Protein AF-A0A6M0SES7-F1 (afdb_monomer_lite)

Radius of gyration: 22.63 Å; chains: 1; bounding box: 56×49×72 Å

Sequence (197 aa):
MADQLQENLVGLAKARDQAIAANKAKSKFLANMSHELRTPLNAILGFSELMTYESDTTPAQKRNLEIINNSGEHLLSLINDILEMAKIESGQASIESIAFDLHPDEEDAPTATAENAIPPFKAVSAEDIRAQIAAMPQDWLTQIHEAAVQLDHEKTSTLIQQIMDSHHELAMQLHTWVTNFRFDKITNYTTDILGLT

Foldseek 3Di:
DVVVVVVVVVVVVVVVVVVLVVLVVVLVVLLVVLVVLCVVLVVQLVVLVVLCPDPPQDPVSNVVSVVSNVVSVVVNVVSQVVNQVSCVVNVNDDDDDDDDDPDDDPPPDDDDDPDPDPPPPPPCPPVNLLVVLLPDDPVLLVQCLVCLVVLPLVSNLVSLVVCCVPCVPNSVVSVVCSSSSVSVVSNVSSCVSVVVD

InterPro domains:
  IPR003661 Signal transduction histidine kinase, dimerisation/phosphoacceptor domain [PF00512] (25-91)
  IPR003661 Signal transduction histidine kinase, dimerisation/phosphoacceptor domain [SM00388] (25-91)
  IPR003661 Signal transduction histidine kinase, dimerisation/phosphoacceptor domain [cd00082] (23-87)
  IPR005467 Histidine kinase domain [PS50109] (32-103)
  IPR036097 Signal transduction histidine kinase, dimerisation/phosphoacceptor domain superfamily [SSF47384] (12-92)
  IPR050736 Sensor Histidine Kinase Regulatory [PTHR43711] (12-103)

pLDDT: mean 75.06, std 15.12, range [36.59, 94.06]

Structure (mmCIF, N/CA/C/O backbone):
data_AF-A0A6M0SES7-F1
#
_entry.id   AF-A0A6M0SES7-F1
#
loop_
_atom_site.group_PDB
_atom_site.id
_atom_site.type_symbol
_atom_site.label_atom_id
_atom_site.label_alt_id
_atom_site.label_comp_id
_atom_site.label_asym_id
_atom_site.label_entity_id
_atom_site.label_seq_id
_atom_site.pdbx_PDB_ins_code
_atom_site.Cartn_x
_atom_site.Cartn_y
_atom_site.Cartn_z
_atom_site.occupancy
_atom_site.B_iso_or_equiv
_atom_site.auth_seq_id
_atom_site.auth_comp_id
_atom_site.auth_asym_id
_atom_site.auth_atom_id
_atom_site.pdbx_PDB_model_num
ATOM 1 N N . MET A 1 1 ? -18.022 24.780 42.631 1.00 65.06 1 MET A N 1
ATOM 2 C CA . MET A 1 1 ? -16.686 24.169 42.421 1.00 65.06 1 MET A CA 1
ATOM 3 C C . MET A 1 1 ? -16.797 22.827 41.698 1.00 65.06 1 MET A C 1
ATOM 5 O O . MET A 1 1 ? -16.090 22.653 40.719 1.00 65.06 1 MET A O 1
ATOM 9 N N . ALA A 1 2 ? -17.714 21.933 42.101 1.00 76.06 2 ALA A N 1
ATOM 10 C CA . ALA A 1 2 ? -17.989 20.678 41.386 1.00 76.06 2 ALA A CA 1
ATOM 11 C C . ALA A 1 2 ? -18.525 20.882 39.950 1.00 76.06 2 ALA A C 1
ATOM 13 O O . ALA A 1 2 ? -17.995 20.271 39.031 1.00 76.06 2 ALA A O 1
ATOM 14 N N . ASP A 1 3 ? -19.471 21.806 39.734 1.00 80.06 3 ASP A N 1
ATOM 15 C CA . ASP A 1 3 ? -20.021 22.067 38.387 1.00 80.06 3 ASP A CA 1
ATOM 16 C C . ASP A 1 3 ? -18.977 22.612 37.402 1.00 80.06 3 ASP A C 1
ATOM 18 O O . ASP A 1 3 ? -18.896 22.156 36.267 1.00 80.06 3 ASP A O 1
ATOM 22 N N . GLN A 1 4 ? -18.100 23.512 37.859 1.00 86.38 4 GLN A N 1
ATOM 23 C CA . GLN A 1 4 ? -16.994 24.037 37.048 1.00 86.38 4 GLN A CA 1
ATOM 24 C C . GLN A 1 4 ? -15.999 22.933 36.649 1.00 86.38 4 GLN A C 1
ATOM 26 O O . GLN A 1 4 ? -15.422 22.959 35.565 1.00 86.38 4 GLN A O 1
ATOM 31 N N . LEU A 1 5 ? -15.770 21.964 37.543 1.00 84.00 5 LEU A N 1
ATOM 32 C CA . LEU A 1 5 ? -14.890 20.828 37.280 1.00 84.00 5 LEU A CA 1
ATOM 33 C C . LEU A 1 5 ? -15.529 19.879 36.260 1.00 84.00 5 LEU A C 1
ATOM 35 O O . LEU A 1 5 ? -14.860 19.456 35.323 1.00 84.00 5 LEU A O 1
ATOM 39 N N . GLN A 1 6 ? -16.826 19.605 36.410 1.00 88.44 6 GLN A N 1
ATOM 40 C CA . GLN A 1 6 ? -17.611 18.798 35.478 1.00 88.44 6 GLN A CA 1
ATOM 41 C C . GLN A 1 6 ? -17.601 19.411 34.067 1.00 88.44 6 GLN A C 1
ATOM 43 O O . GLN A 1 6 ? -17.347 18.712 33.087 1.00 88.44 6 GLN A O 1
ATOM 48 N N . GLU A 1 7 ? -17.818 20.722 33.963 1.00 89.44 7 GLU A N 1
ATOM 49 C CA . GLU A 1 7 ? -17.824 21.454 32.694 1.00 89.44 7 GLU A CA 1
ATOM 50 C C . GLU A 1 7 ? -16.443 21.437 32.015 1.00 89.44 7 GLU A C 1
ATOM 52 O O . GLU A 1 7 ? -16.338 21.144 30.821 1.00 89.44 7 GLU A O 1
ATOM 57 N N . ASN A 1 8 ? -15.367 21.626 32.787 1.00 90.25 8 ASN A N 1
ATOM 58 C CA . ASN A 1 8 ? -13.995 21.508 32.287 1.00 90.25 8 ASN A CA 1
ATOM 59 C C . ASN A 1 8 ? -13.663 20.090 31.796 1.00 90.25 8 ASN A C 1
ATOM 61 O O . ASN A 1 8 ? -13.013 19.940 30.762 1.00 90.25 8 ASN A O 1
ATOM 65 N N . LEU A 1 9 ? -14.114 19.046 32.501 1.00 90.75 9 LEU A N 1
ATOM 66 C CA . LEU A 1 9 ? -13.895 17.653 32.096 1.00 90.75 9 LEU A CA 1
ATOM 67 C C . LEU A 1 9 ? -14.603 17.326 30.777 1.00 90.75 9 LEU A C 1
ATOM 69 O O . LEU A 1 9 ? -14.015 16.679 29.910 1.00 90.75 9 LEU A O 1
ATOM 73 N N . VAL A 1 10 ? -15.833 17.812 30.592 1.00 92.06 10 VAL A N 1
ATOM 74 C CA . VAL A 1 10 ? -16.576 17.653 29.332 1.00 92.06 10 VAL A CA 1
ATOM 75 C C . VAL A 1 10 ? -15.891 18.414 28.192 1.00 92.06 10 VAL A C 1
ATOM 77 O O . VAL A 1 10 ? -15.741 17.869 27.097 1.00 92.06 10 VAL A O 1
ATOM 80 N N . GLY A 1 11 ? -15.425 19.642 28.442 1.00 92.94 11 GLY A N 1
ATOM 81 C CA . GLY A 1 11 ? -14.669 20.428 27.463 1.00 92.94 11 GLY A CA 1
ATOM 82 C C . GLY A 1 11 ? -13.368 19.744 27.029 1.00 92.94 11 GLY A C 1
ATOM 83 O O . GLY A 1 11 ? -13.096 19.639 25.832 1.00 92.94 11 GLY A O 1
ATOM 84 N N . LEU A 1 12 ? -12.607 19.208 27.988 1.00 92.56 12 LEU A N 1
ATOM 85 C CA . LEU A 1 12 ? -11.379 18.447 27.738 1.00 92.56 12 LEU A CA 1
ATOM 86 C C . LEU A 1 12 ? -11.644 17.167 26.941 1.00 92.56 12 LEU A C 1
ATOM 88 O O . LEU A 1 12 ? -10.934 16.899 25.973 1.00 92.56 12 LEU A O 1
ATOM 92 N N . ALA A 1 13 ? -12.672 16.398 27.309 1.00 92.31 13 ALA A N 1
ATOM 93 C CA . ALA A 1 13 ? -13.047 15.186 26.585 1.00 92.31 13 ALA A CA 1
ATOM 94 C C . ALA A 1 13 ? -13.420 15.499 25.130 1.00 92.31 13 ALA A C 1
ATOM 96 O O . ALA A 1 13 ? -12.924 14.853 24.211 1.00 92.31 13 ALA A O 1
ATOM 97 N N . LYS A 1 14 ? -14.210 16.555 24.903 1.00 93.38 14 LYS A N 1
ATOM 98 C CA . LYS A 1 14 ? -14.598 16.983 23.555 1.00 93.38 14 LYS A CA 1
ATOM 99 C C . LYS A 1 14 ? -13.399 17.436 22.719 1.00 93.38 14 LYS A C 1
ATOM 101 O O . LYS A 1 14 ? -13.298 17.056 21.555 1.00 93.38 14 LYS A O 1
ATOM 106 N N . ALA A 1 15 ? -12.489 18.218 23.299 1.00 92.50 15 ALA A N 1
ATOM 107 C CA . ALA A 1 15 ? -11.269 18.653 22.620 1.00 92.50 15 ALA A CA 1
ATOM 108 C C . ALA A 1 15 ? -10.356 17.464 22.273 1.00 92.50 15 ALA A C 1
ATOM 110 O O . ALA A 1 15 ? -9.832 17.390 21.161 1.00 92.50 15 ALA A O 1
ATOM 111 N N . ARG A 1 16 ? -10.219 16.497 23.192 1.00 90.38 16 ARG A N 1
ATOM 112 C CA . ARG A 1 16 ? -9.491 15.244 22.958 1.00 90.38 16 ARG A CA 1
ATOM 113 C C . ARG A 1 16 ? -10.101 14.458 21.799 1.00 90.38 16 ARG A C 1
ATOM 115 O O . ARG A 1 16 ? -9.379 14.069 20.887 1.00 90.38 16 ARG A O 1
ATOM 122 N N . ASP A 1 17 ? -11.411 14.238 21.818 1.00 89.62 17 ASP A N 1
ATOM 123 C CA . ASP A 1 17 ? -12.091 13.429 20.802 1.00 89.62 17 ASP A CA 1
ATOM 124 C C . ASP A 1 17 ? -12.011 14.090 19.415 1.00 89.62 17 ASP A C 1
ATOM 126 O O . ASP A 1 17 ? -11.786 13.409 18.414 1.00 89.62 17 ASP A O 1
ATOM 130 N N . GLN A 1 18 ? -12.097 15.424 19.351 1.00 90.62 18 GLN A N 1
ATOM 131 C CA . GLN A 1 18 ? -11.858 16.186 18.121 1.00 90.62 18 GLN A CA 1
ATOM 132 C C . GLN A 1 18 ? -10.422 16.027 17.607 1.00 90.62 18 GLN A C 1
ATOM 134 O O . GLN A 1 18 ? -10.228 15.815 16.410 1.00 90.62 18 GLN A O 1
ATOM 139 N N . ALA A 1 19 ? -9.424 16.091 18.493 1.00 85.12 19 ALA A N 1
ATOM 140 C CA . ALA A 1 19 ? -8.026 15.895 18.121 1.00 85.12 19 ALA A CA 1
ATOM 141 C C . ALA A 1 19 ? -7.772 14.477 17.581 1.00 85.12 19 ALA A C 1
ATOM 143 O O . ALA A 1 19 ? -7.124 14.320 16.547 1.00 85.12 19 ALA A O 1
ATOM 144 N N . ILE A 1 20 ? -8.341 13.450 18.221 1.00 82.31 20 ILE A N 1
ATOM 145 C CA . ILE A 1 20 ? -8.245 12.054 17.766 1.00 82.31 20 ILE A CA 1
ATOM 146 C C . ILE A 1 20 ? -8.896 11.887 16.387 1.00 82.31 20 ILE A C 1
ATOM 148 O O . ILE A 1 20 ? -8.297 11.296 15.487 1.00 82.31 20 ILE A O 1
ATOM 152 N N . ALA A 1 21 ? -10.101 12.431 16.195 1.00 81.88 21 ALA A N 1
ATOM 153 C CA . ALA A 1 21 ? -10.808 12.353 14.919 1.00 81.88 21 ALA A CA 1
ATOM 154 C C . ALA A 1 21 ? -10.030 13.041 13.784 1.00 81.88 21 ALA A C 1
ATOM 156 O O . ALA A 1 21 ? -9.912 12.482 12.692 1.00 81.88 21 ALA A O 1
ATOM 157 N N . ALA A 1 22 ? -9.457 14.219 14.049 1.00 82.06 22 ALA A N 1
ATOM 158 C CA . ALA A 1 22 ? -8.629 14.941 13.088 1.00 82.06 22 ALA A CA 1
ATOM 159 C C . ALA A 1 22 ? -7.369 14.149 12.709 1.00 82.06 22 ALA A C 1
ATOM 161 O O . ALA A 1 22 ? -7.027 14.060 11.529 1.00 82.06 22 ALA A O 1
ATOM 162 N N . ASN A 1 23 ? -6.714 13.522 13.688 1.00 76.50 23 ASN A N 1
ATOM 163 C CA . ASN A 1 23 ? -5.515 12.725 13.451 1.00 76.50 23 ASN A CA 1
ATOM 164 C C . ASN A 1 23 ? -5.831 11.469 12.617 1.00 76.50 23 ASN A C 1
ATOM 166 O O . ASN A 1 23 ? -5.179 11.204 11.610 1.00 76.50 23 ASN A O 1
ATOM 170 N N . LYS A 1 24 ? -6.928 10.764 12.929 1.00 75.12 24 LYS A N 1
ATOM 171 C CA . LYS A 1 24 ? -7.402 9.624 12.124 1.00 75.12 24 LYS A CA 1
ATOM 172 C C . LYS A 1 24 ? -7.733 10.028 10.682 1.00 75.12 24 LYS A C 1
ATOM 174 O O . LYS A 1 24 ? -7.403 9.297 9.748 1.00 75.12 24 LYS A O 1
ATOM 179 N N . ALA A 1 25 ? -8.363 11.188 10.485 1.00 76.94 25 ALA A N 1
ATOM 180 C CA . ALA A 1 25 ? -8.650 11.718 9.153 1.00 76.94 25 ALA A CA 1
ATOM 181 C C . ALA A 1 25 ? -7.366 12.056 8.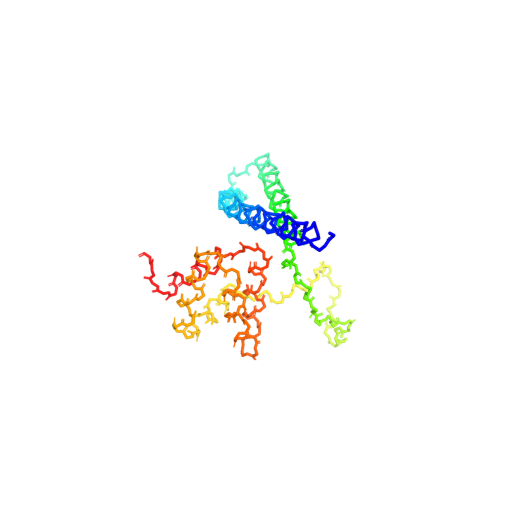374 1.00 76.94 25 ALA A C 1
ATOM 183 O O . ALA A 1 25 ? -7.271 11.714 7.195 1.00 76.94 25 ALA A O 1
ATOM 184 N N . LYS A 1 26 ? -6.364 12.654 9.036 1.00 80.81 26 LYS A N 1
ATOM 185 C CA . LYS A 1 26 ? -5.036 12.922 8.461 1.00 80.81 26 LYS A CA 1
ATOM 186 C C . LYS A 1 26 ? -4.354 11.627 8.014 1.00 80.81 26 LYS A C 1
ATOM 188 O O . LYS A 1 26 ? -3.933 11.543 6.863 1.00 80.81 26 LYS A O 1
ATOM 193 N N . SER A 1 27 ? -4.306 10.605 8.870 1.00 75.25 27 SER A N 1
ATOM 194 C CA . SER A 1 27 ? -3.695 9.313 8.527 1.00 75.25 27 SER A CA 1
ATOM 195 C C . SER A 1 27 ? -4.401 8.639 7.351 1.00 75.25 27 SER A C 1
ATOM 197 O O . SER A 1 27 ? -3.739 8.184 6.420 1.00 75.25 27 SER A O 1
ATOM 199 N N . LYS A 1 28 ? -5.743 8.636 7.335 1.00 74.00 28 LYS A N 1
ATOM 200 C CA . LYS A 1 28 ? -6.521 8.087 6.212 1.00 74.00 28 LYS A CA 1
ATOM 201 C C . LYS A 1 28 ? -6.245 8.834 4.905 1.00 74.00 28 LYS A C 1
ATOM 203 O O . LYS A 1 28 ? -6.088 8.208 3.862 1.00 74.00 28 LYS A O 1
ATOM 208 N N . PHE A 1 29 ? -6.169 10.162 4.955 1.00 81.31 29 PHE A N 1
ATOM 209 C CA . PHE A 1 29 ? -5.838 10.972 3.786 1.00 81.31 29 PHE A CA 1
ATOM 210 C C . PHE A 1 29 ? -4.443 10.639 3.242 1.00 81.31 29 PHE A C 1
ATOM 212 O O . PHE A 1 29 ? -4.302 10.393 2.047 1.00 81.31 29 PHE A O 1
ATOM 219 N N . LEU A 1 30 ? -3.428 10.577 4.110 1.00 80.88 30 LEU A N 1
ATOM 220 C CA . LEU A 1 30 ? -2.056 10.262 3.703 1.00 80.88 30 LEU A CA 1
ATOM 221 C C . LEU A 1 30 ? -1.934 8.850 3.118 1.00 80.88 30 LEU A C 1
ATOM 223 O O . LEU A 1 30 ? -1.278 8.680 2.092 1.00 80.88 30 LEU A O 1
ATOM 227 N N . ALA A 1 31 ? -2.611 7.860 3.705 1.00 73.38 31 ALA A N 1
ATOM 228 C CA . ALA A 1 31 ? -2.654 6.499 3.174 1.00 73.38 31 ALA A CA 1
ATOM 229 C C . ALA A 1 31 ? -3.254 6.453 1.757 1.00 73.38 31 ALA A C 1
ATOM 231 O O . ALA A 1 31 ? -2.655 5.875 0.850 1.00 73.38 31 ALA A O 1
ATOM 232 N N . ASN A 1 32 ? -4.390 7.128 1.545 1.00 69.38 32 ASN A N 1
ATOM 233 C CA . ASN A 1 32 ? -5.025 7.213 0.229 1.00 69.38 32 ASN A CA 1
ATOM 234 C C . ASN A 1 32 ? -4.113 7.900 -0.794 1.00 69.38 32 ASN A C 1
ATOM 236 O O . ASN A 1 32 ? -3.923 7.390 -1.894 1.00 69.38 32 ASN A O 1
ATOM 240 N N . MET A 1 33 ? -3.512 9.036 -0.430 1.00 81.38 33 MET A N 1
ATOM 241 C CA . MET A 1 33 ? -2.594 9.750 -1.321 1.00 81.38 33 MET A CA 1
ATOM 242 C C . MET A 1 33 ? -1.358 8.920 -1.659 1.00 81.38 33 MET A C 1
ATOM 244 O O . MET A 1 33 ? -0.936 8.918 -2.809 1.00 81.38 33 MET A O 1
ATOM 248 N N . SER A 1 34 ? -0.810 8.161 -0.709 1.00 79.12 34 SER A N 1
ATOM 249 C CA . SER A 1 34 ? 0.301 7.252 -0.995 1.00 79.12 34 SER A CA 1
ATOM 250 C C . SER A 1 34 ? -0.068 6.211 -2.054 1.00 79.12 34 SER A C 1
ATOM 252 O O . SER A 1 34 ? 0.704 5.991 -2.985 1.00 79.12 34 SER A O 1
ATOM 254 N N . HIS A 1 35 ? -1.255 5.607 -1.962 1.00 75.56 35 HIS A N 1
ATOM 255 C CA . HIS A 1 35 ? -1.726 4.630 -2.946 1.00 75.56 35 HIS A CA 1
ATOM 256 C C . HIS A 1 35 ? -1.893 5.243 -4.349 1.00 75.56 35 HIS A C 1
ATOM 258 O O . HIS A 1 35 ? -1.385 4.704 -5.339 1.00 75.56 35 HIS A O 1
ATOM 264 N N . GLU A 1 36 ? -2.556 6.400 -4.423 1.00 77.50 36 GLU A N 1
ATOM 265 C CA . GLU A 1 36 ? -2.780 7.144 -5.671 1.00 77.50 36 GLU A CA 1
ATOM 266 C C . GLU A 1 36 ? -1.474 7.628 -6.313 1.00 77.50 36 GLU A C 1
ATOM 268 O O . GLU A 1 36 ? -1.390 7.724 -7.532 1.00 77.50 36 GLU A O 1
ATOM 273 N N . LEU A 1 37 ? -0.437 7.907 -5.516 1.00 80.31 37 LEU A N 1
ATOM 274 C CA . LEU A 1 37 ? 0.882 8.308 -6.016 1.00 80.31 37 LEU A CA 1
ATOM 275 C C . LEU A 1 37 ? 1.740 7.110 -6.438 1.00 80.31 37 LEU A C 1
ATOM 277 O O . LEU A 1 37 ? 2.447 7.183 -7.442 1.00 80.31 37 LEU A O 1
ATOM 281 N N . ARG A 1 38 ? 1.670 5.991 -5.708 1.00 79.50 38 ARG A N 1
ATOM 282 C CA . ARG A 1 38 ? 2.453 4.778 -5.997 1.00 79.50 38 ARG A CA 1
ATOM 283 C C . ARG A 1 38 ? 2.100 4.164 -7.346 1.00 79.50 38 ARG A C 1
ATOM 285 O O . ARG A 1 38 ? 2.997 3.738 -8.061 1.00 79.50 38 ARG A O 1
ATOM 292 N N . THR A 1 39 ? 0.820 4.123 -7.707 1.00 67.81 39 THR A N 1
ATOM 293 C CA . THR A 1 39 ? 0.361 3.508 -8.966 1.00 67.81 39 THR A CA 1
ATOM 294 C C . THR A 1 39 ? 0.979 4.154 -10.220 1.00 67.81 39 THR A C 1
ATOM 296 O O . THR A 1 39 ? 1.643 3.445 -10.979 1.00 67.81 39 THR A O 1
ATOM 299 N N . PRO A 1 40 ? 0.846 5.475 -10.455 1.00 73.12 40 PRO A N 1
ATOM 300 C CA . PRO A 1 40 ? 1.470 6.127 -11.604 1.00 73.12 40 PRO A CA 1
ATOM 301 C C . PRO A 1 40 ? 3.000 6.135 -11.510 1.00 73.12 40 PRO A C 1
ATOM 303 O O . PRO A 1 40 ? 3.666 6.024 -12.537 1.00 73.12 40 PRO A O 1
ATOM 306 N N . LEU A 1 41 ? 3.573 6.221 -10.305 1.00 82.62 41 LEU A N 1
ATOM 307 C CA . LEU A 1 41 ? 5.024 6.223 -10.125 1.00 82.62 41 LEU A CA 1
ATOM 308 C C . LEU A 1 41 ? 5.655 4.868 -10.462 1.00 82.62 41 LEU A C 1
ATOM 310 O O . LEU A 1 41 ? 6.637 4.824 -11.193 1.00 82.62 41 LEU A O 1
ATOM 314 N N . ASN A 1 42 ? 5.049 3.766 -10.016 1.00 74.94 42 ASN A N 1
ATOM 315 C CA . ASN A 1 42 ? 5.489 2.415 -10.365 1.00 74.94 42 ASN A CA 1
ATOM 316 C C . ASN A 1 42 ? 5.358 2.147 -11.868 1.00 74.94 42 ASN A C 1
ATOM 318 O O . ASN A 1 42 ? 6.198 1.455 -12.434 1.00 74.94 42 ASN A O 1
ATOM 322 N N . ALA A 1 43 ? 4.336 2.704 -12.528 1.00 71.94 43 ALA A N 1
ATOM 323 C CA . ALA A 1 43 ? 4.230 2.634 -13.982 1.00 71.94 43 ALA A CA 1
ATOM 324 C C . ALA A 1 43 ? 5.393 3.378 -14.658 1.00 71.94 43 ALA A C 1
ATOM 326 O O . ALA A 1 43 ? 6.034 2.816 -15.542 1.00 71.94 43 ALA A O 1
ATOM 327 N N . ILE A 1 44 ? 5.706 4.606 -14.218 1.00 78.62 44 ILE A N 1
ATOM 328 C CA . ILE A 1 44 ? 6.850 5.379 -14.729 1.00 78.62 44 ILE A CA 1
ATOM 329 C C . ILE A 1 44 ? 8.151 4.595 -14.548 1.00 78.62 44 ILE A C 1
ATOM 331 O O . ILE A 1 44 ? 8.864 4.434 -15.532 1.00 78.62 44 ILE A O 1
ATOM 335 N N . LEU A 1 45 ? 8.413 4.077 -13.342 1.00 78.19 45 LEU A N 1
ATOM 336 C CA . LEU A 1 45 ? 9.607 3.290 -13.014 1.00 78.19 45 LEU A CA 1
ATOM 337 C C . LEU A 1 45 ? 9.713 2.016 -13.860 1.00 78.19 45 LEU A C 1
ATOM 339 O O . LEU A 1 45 ? 10.759 1.740 -14.439 1.00 78.19 45 LEU A O 1
ATOM 343 N N . GLY A 1 46 ? 8.614 1.268 -13.991 1.00 74.44 46 GLY A N 1
ATOM 344 C CA . GLY A 1 46 ? 8.585 0.049 -14.795 1.00 74.44 46 GLY A CA 1
ATOM 345 C C . GLY A 1 46 ? 8.847 0.324 -16.276 1.00 74.44 46 GLY A C 1
ATOM 346 O O . GLY A 1 46 ? 9.628 -0.383 -16.908 1.00 74.44 46 GLY A O 1
ATOM 347 N N . PHE A 1 47 ? 8.251 1.378 -16.842 1.00 78.31 47 PHE A N 1
ATOM 348 C CA . PHE A 1 47 ? 8.523 1.758 -18.228 1.00 78.31 47 PHE A CA 1
ATOM 349 C C . PHE A 1 47 ? 9.946 2.287 -18.415 1.00 78.31 47 PHE A C 1
ATOM 351 O O . PHE A 1 47 ? 10.590 1.919 -19.397 1.00 78.31 47 PHE A O 1
ATOM 358 N N . SER A 1 48 ? 10.466 3.107 -17.495 1.00 83.56 48 SER A N 1
ATOM 359 C CA . SER A 1 48 ? 11.846 3.586 -17.597 1.00 83.56 48 SER A CA 1
ATOM 360 C C . SER A 1 48 ? 12.849 2.447 -17.489 1.00 83.56 48 SER A C 1
ATOM 362 O O . SER A 1 48 ? 13.825 2.444 -18.235 1.00 83.56 48 SER A O 1
ATOM 364 N N . GLU A 1 49 ? 12.595 1.458 -16.634 1.00 83.25 49 GLU A N 1
ATOM 365 C CA . GLU A 1 49 ? 13.404 0.248 -16.521 1.00 83.25 49 GLU A CA 1
ATOM 366 C C . GLU A 1 49 ? 13.349 -0.599 -17.802 1.00 83.25 49 GLU A C 1
ATOM 368 O O . GLU A 1 49 ? 14.403 -0.918 -18.353 1.00 83.25 49 GLU A O 1
ATOM 373 N N . LEU A 1 50 ? 12.164 -0.857 -18.370 1.00 84.19 50 LEU A N 1
ATOM 374 C CA . LEU A 1 50 ? 12.027 -1.563 -19.655 1.00 84.19 50 LEU A CA 1
ATOM 375 C C . LEU A 1 50 ? 12.817 -0.884 -20.785 1.00 84.19 50 LEU A C 1
ATOM 377 O O . LEU A 1 50 ? 13.535 -1.551 -21.530 1.00 84.19 50 LEU A O 1
ATOM 381 N N . MET A 1 51 ? 12.761 0.448 -20.864 1.00 87.31 51 MET A N 1
ATOM 382 C CA . MET A 1 51 ? 13.501 1.229 -21.861 1.00 87.31 51 MET A CA 1
ATOM 383 C C . MET A 1 51 ? 15.027 1.123 -21.705 1.00 87.31 51 MET A C 1
ATOM 385 O O . MET A 1 51 ? 15.759 1.370 -22.666 1.00 87.31 51 MET A O 1
ATOM 389 N N . THR A 1 52 ? 15.548 0.751 -20.528 1.00 83.25 52 THR A N 1
ATOM 390 C CA . THR A 1 52 ? 16.999 0.547 -20.361 1.00 83.25 52 THR A CA 1
ATOM 391 C C . THR A 1 52 ? 17.518 -0.696 -21.088 1.00 83.25 52 THR A C 1
ATOM 393 O O . THR A 1 52 ? 18.696 -0.724 -21.468 1.00 83.25 52 THR A O 1
ATOM 396 N N . TYR A 1 53 ? 16.647 -1.688 -21.311 1.00 84.06 53 TYR A N 1
ATOM 397 C CA . TYR A 1 53 ? 16.978 -2.960 -21.953 1.00 84.06 53 TYR A CA 1
ATOM 398 C C . TYR A 1 53 ? 16.845 -2.933 -23.479 1.00 84.06 53 TYR A C 1
ATOM 400 O O . TYR A 1 53 ? 17.324 -3.855 -24.139 1.00 84.06 53 TYR A O 1
ATOM 408 N N . GLU A 1 54 ? 16.243 -1.889 -24.057 1.00 86.50 54 GLU A N 1
ATOM 409 C CA . GLU A 1 54 ? 16.153 -1.759 -25.511 1.00 86.50 54 GLU A CA 1
ATOM 410 C C . GLU A 1 54 ? 17.525 -1.486 -26.150 1.00 86.50 54 GLU A C 1
ATOM 412 O O . GLU A 1 54 ? 18.353 -0.716 -25.648 1.00 86.50 54 GLU A O 1
ATOM 417 N N . SER A 1 55 ? 17.769 -2.140 -27.288 1.00 76.31 55 SER A N 1
ATOM 418 C CA . SER A 1 55 ? 19.013 -2.068 -28.069 1.00 76.31 55 SER A CA 1
ATOM 419 C C . SER A 1 55 ? 19.319 -0.668 -28.609 1.00 76.31 55 SER A C 1
ATOM 421 O O . SER A 1 55 ? 20.468 -0.336 -28.903 1.00 76.31 55 SER A O 1
ATOM 423 N N . ASP A 1 56 ? 18.279 0.143 -28.721 1.00 88.88 56 ASP A N 1
ATOM 424 C CA . ASP A 1 56 ? 18.203 1.415 -29.422 1.00 88.88 56 ASP A CA 1
ATOM 425 C C . ASP A 1 56 ? 18.538 2.588 -28.484 1.00 88.88 56 ASP A C 1
ATOM 427 O O . ASP A 1 56 ? 18.755 3.722 -28.922 1.00 88.88 56 ASP A O 1
ATOM 431 N N . THR A 1 57 ? 18.580 2.320 -27.175 1.00 85.94 57 THR A N 1
ATOM 432 C CA . THR A 1 57 ? 18.721 3.331 -26.131 1.00 85.94 57 THR A CA 1
ATOM 433 C C . THR A 1 57 ? 20.153 3.851 -26.080 1.00 85.94 57 THR A C 1
ATOM 435 O O . THR A 1 57 ? 21.091 3.176 -25.640 1.00 85.94 57 THR A O 1
ATOM 438 N N . THR A 1 58 ? 20.325 5.104 -26.498 1.00 91.38 58 THR A N 1
ATOM 439 C CA . THR A 1 58 ? 21.621 5.789 -26.503 1.00 91.38 58 THR A CA 1
ATOM 440 C C . THR A 1 58 ? 22.177 5.971 -25.082 1.00 91.38 58 THR A C 1
ATOM 442 O O . THR A 1 58 ? 21.412 6.052 -24.117 1.00 91.38 58 THR A O 1
ATOM 445 N N . PRO A 1 59 ? 23.504 6.138 -24.914 1.00 87.81 59 PRO A N 1
ATOM 446 C CA . PRO A 1 59 ? 24.105 6.381 -23.598 1.00 87.81 59 PRO A CA 1
ATOM 447 C C . PRO A 1 59 ? 23.517 7.592 -22.853 1.00 87.81 59 PRO A C 1
ATOM 449 O O . PRO A 1 59 ? 23.357 7.557 -21.635 1.00 87.81 59 PRO A O 1
ATOM 452 N N . ALA A 1 60 ? 23.149 8.655 -23.577 1.00 84.88 60 ALA A N 1
ATOM 453 C CA . ALA A 1 60 ? 22.504 9.828 -22.990 1.00 84.88 60 ALA A CA 1
ATOM 454 C C . ALA A 1 60 ? 21.081 9.519 -22.489 1.00 84.88 60 ALA A C 1
ATOM 456 O O . ALA A 1 60 ? 20.700 9.968 -21.410 1.00 84.88 60 ALA A O 1
ATOM 457 N N . GLN A 1 61 ? 20.311 8.717 -23.234 1.00 86.00 61 GLN A N 1
ATOM 458 C CA . GLN A 1 61 ? 18.991 8.256 -22.796 1.00 86.00 61 GLN A CA 1
ATOM 459 C C . GLN A 1 61 ? 19.096 7.334 -21.580 1.00 86.00 61 GLN A C 1
ATOM 461 O O . GLN A 1 61 ? 18.349 7.540 -20.631 1.00 86.00 61 GLN A O 1
ATOM 466 N N . LYS A 1 62 ? 20.063 6.405 -21.541 1.00 87.00 62 LYS A N 1
ATOM 467 C CA . LYS A 1 62 ? 20.305 5.559 -20.356 1.00 87.00 62 LYS A CA 1
ATOM 468 C C . LYS A 1 62 ? 20.567 6.393 -19.104 1.00 87.00 62 LYS A C 1
ATOM 470 O O . LYS A 1 62 ? 19.957 6.145 -18.072 1.00 87.00 62 LYS A O 1
ATOM 475 N N . ARG A 1 63 ? 21.383 7.446 -19.214 1.00 83.25 63 ARG A N 1
ATOM 476 C CA . ARG A 1 63 ? 21.636 8.357 -18.090 1.00 83.25 63 ARG A CA 1
ATOM 477 C C . ARG A 1 63 ? 20.384 9.113 -17.637 1.00 83.25 63 ARG A C 1
ATOM 479 O O . ARG A 1 63 ? 20.194 9.316 -16.444 1.00 83.25 63 ARG A O 1
ATOM 486 N N . ASN A 1 64 ? 19.517 9.513 -18.565 1.00 83.19 64 ASN A N 1
ATOM 487 C CA . ASN A 1 64 ? 18.237 10.130 -18.211 1.00 83.19 64 ASN A CA 1
ATOM 488 C C . ASN A 1 64 ? 17.290 9.129 -17.529 1.00 83.19 64 ASN A C 1
ATOM 490 O O . ASN A 1 64 ? 16.630 9.495 -16.562 1.00 83.19 64 ASN A O 1
ATOM 494 N N . LEU A 1 65 ? 17.252 7.874 -17.989 1.00 85.81 65 LEU A N 1
ATOM 495 C CA . LEU A 1 65 ? 16.465 6.802 -17.370 1.00 85.81 65 LEU A CA 1
ATOM 496 C C . LEU A 1 65 ? 16.957 6.482 -15.950 1.00 85.81 65 LEU A C 1
ATOM 498 O O . LEU A 1 65 ? 16.138 6.360 -15.046 1.00 85.81 65 LEU A O 1
ATOM 502 N N . GLU A 1 66 ? 18.273 6.451 -15.718 1.00 82.88 66 GLU A N 1
ATOM 503 C CA . GLU A 1 66 ? 18.849 6.338 -14.368 1.00 82.88 66 GLU A CA 1
ATOM 504 C C . GLU A 1 66 ? 18.400 7.485 -13.454 1.00 82.88 66 GLU A C 1
ATOM 506 O O . GLU A 1 66 ? 18.046 7.257 -12.300 1.00 82.88 66 GLU A O 1
ATOM 511 N N . ILE A 1 67 ? 18.389 8.725 -13.958 1.00 79.94 67 ILE A N 1
ATOM 512 C CA . ILE A 1 67 ? 17.914 9.883 -13.187 1.00 79.94 67 ILE A CA 1
ATOM 513 C C . ILE A 1 67 ? 16.430 9.727 -12.843 1.00 79.94 67 ILE A C 1
ATOM 515 O O . ILE A 1 67 ? 16.054 9.981 -11.698 1.00 79.94 67 ILE A O 1
ATOM 519 N N . ILE A 1 68 ? 15.599 9.298 -13.798 1.00 80.44 68 ILE A N 1
ATOM 520 C CA . ILE A 1 68 ? 14.167 9.049 -13.574 1.00 80.44 68 ILE A CA 1
ATOM 521 C C . ILE A 1 68 ? 13.977 7.980 -12.494 1.00 80.44 68 ILE A C 1
ATOM 523 O O . ILE A 1 68 ? 13.251 8.229 -11.532 1.00 80.44 68 ILE A O 1
ATOM 527 N N . ASN A 1 69 ? 14.683 6.851 -12.603 1.00 80.56 69 ASN A N 1
ATOM 528 C CA . ASN A 1 69 ? 14.603 5.752 -11.642 1.00 80.56 69 ASN A CA 1
ATOM 529 C C . ASN A 1 69 ? 15.020 6.192 -10.237 1.00 80.56 69 ASN A C 1
ATOM 531 O O . ASN A 1 69 ? 14.237 6.080 -9.298 1.00 80.56 69 ASN A O 1
ATOM 535 N N . ASN A 1 70 ? 16.201 6.799 -10.099 1.00 77.88 70 ASN A N 1
ATOM 536 C CA . ASN A 1 70 ? 16.691 7.282 -8.806 1.00 77.88 70 ASN A CA 1
ATOM 537 C C . ASN A 1 70 ? 15.753 8.326 -8.179 1.00 77.88 70 ASN A C 1
ATOM 539 O O . ASN A 1 70 ? 15.548 8.330 -6.967 1.00 77.88 70 ASN A O 1
ATOM 543 N N . SER A 1 71 ? 15.169 9.212 -8.993 1.00 80.44 71 SER A N 1
ATOM 544 C CA . SER A 1 71 ? 14.228 10.225 -8.500 1.00 80.44 71 SER A CA 1
ATOM 545 C C . SER A 1 71 ? 12.913 9.601 -8.037 1.00 80.44 71 SER A C 1
ATOM 547 O O . SER A 1 71 ? 12.350 10.038 -7.034 1.00 80.44 71 SER A O 1
ATOM 549 N N . GLY A 1 72 ? 12.421 8.586 -8.752 1.00 83.31 72 GLY A N 1
ATOM 550 C CA . GLY A 1 72 ? 11.192 7.888 -8.393 1.00 83.31 72 GLY A CA 1
ATOM 551 C C . GLY A 1 72 ? 11.348 7.040 -7.133 1.00 83.31 72 GLY A C 1
ATOM 552 O O . GLY A 1 72 ? 10.508 7.137 -6.242 1.00 83.31 72 GLY A O 1
ATOM 553 N N . GLU A 1 73 ? 12.457 6.311 -6.997 1.00 81.38 73 GLU A N 1
ATOM 554 C CA . GLU A 1 73 ? 12.797 5.580 -5.768 1.00 81.38 73 GLU A CA 1
ATOM 555 C C . GLU A 1 73 ? 12.930 6.521 -4.565 1.00 81.38 73 GLU A C 1
ATOM 557 O O . GLU A 1 73 ? 12.372 6.275 -3.494 1.00 81.38 73 GLU A O 1
ATOM 562 N N . HIS A 1 74 ? 13.596 7.667 -4.745 1.00 80.69 74 HIS A N 1
ATOM 563 C CA . HIS A 1 74 ? 13.692 8.668 -3.686 1.00 80.69 74 HIS A CA 1
ATOM 564 C C . HIS A 1 74 ? 12.318 9.220 -3.279 1.00 80.69 74 HIS A C 1
ATOM 566 O O . HIS A 1 74 ? 12.032 9.361 -2.090 1.00 80.69 74 HIS A O 1
ATOM 572 N N . LEU A 1 75 ? 11.437 9.495 -4.246 1.00 84.00 75 LEU A N 1
ATOM 573 C CA . LEU A 1 75 ? 10.077 9.951 -3.965 1.00 84.00 75 LEU A CA 1
ATOM 574 C C . LEU A 1 75 ? 9.257 8.885 -3.222 1.00 84.00 75 LEU A C 1
ATOM 576 O O . LEU A 1 75 ? 8.530 9.228 -2.291 1.00 84.00 75 LEU A O 1
ATOM 580 N N . LEU A 1 76 ? 9.392 7.605 -3.586 1.00 81.06 76 LEU A N 1
ATOM 581 C CA . LEU A 1 76 ? 8.771 6.499 -2.851 1.00 81.06 76 LEU A CA 1
ATOM 582 C C . LEU A 1 76 ? 9.250 6.454 -1.398 1.00 81.06 76 LEU A C 1
ATOM 584 O O . LEU A 1 76 ? 8.417 6.323 -0.501 1.00 81.06 76 LEU A O 1
ATOM 588 N N . SER A 1 77 ? 10.555 6.619 -1.162 1.00 81.12 77 SER A N 1
ATOM 589 C CA . SER A 1 77 ? 11.119 6.695 0.191 1.00 81.12 77 SER A CA 1
ATOM 590 C C . SER A 1 77 ? 10.504 7.842 0.990 1.00 81.12 77 SER A C 1
ATOM 592 O O . SER A 1 77 ? 10.003 7.616 2.083 1.00 81.12 77 SER A O 1
ATOM 594 N N . LEU A 1 78 ? 10.443 9.053 0.426 1.00 80.75 78 LEU A N 1
ATOM 595 C CA . LEU A 1 78 ? 9.853 10.210 1.112 1.00 80.75 78 LEU A CA 1
ATOM 596 C C . LEU A 1 78 ? 8.369 10.004 1.442 1.00 80.75 78 LEU A C 1
ATOM 598 O O . LEU A 1 78 ? 7.896 10.410 2.504 1.00 80.75 78 LEU A O 1
ATOM 602 N N . ILE A 1 79 ? 7.617 9.374 0.537 1.00 79.75 79 ILE A N 1
ATOM 603 C CA . ILE A 1 79 ? 6.215 9.021 0.783 1.00 79.75 79 ILE A CA 1
ATOM 604 C C . ILE A 1 79 ? 6.116 8.019 1.942 1.00 79.75 79 ILE A C 1
ATOM 606 O O . ILE A 1 79 ? 5.225 8.159 2.781 1.00 79.75 79 ILE A O 1
ATOM 610 N N . ASN A 1 80 ? 7.013 7.032 2.007 1.00 79.06 80 ASN A N 1
ATOM 611 C CA . ASN A 1 80 ? 7.055 6.061 3.101 1.00 79.06 80 ASN A CA 1
ATOM 612 C C . ASN A 1 80 ? 7.385 6.736 4.438 1.00 79.06 80 ASN A C 1
ATOM 614 O O . ASN A 1 80 ? 6.655 6.522 5.40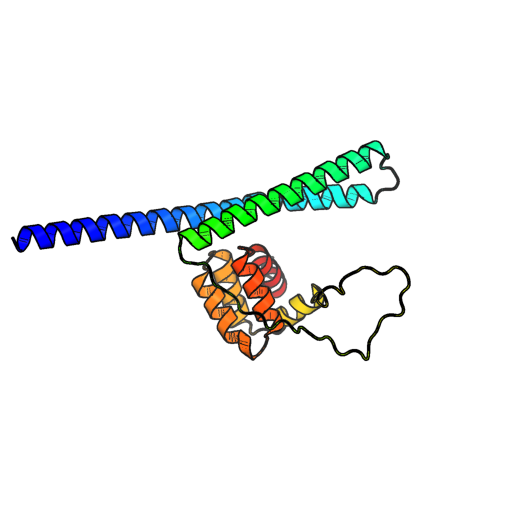1 1.00 79.06 80 ASN A O 1
ATOM 618 N N . ASP A 1 81 ? 8.381 7.622 4.477 1.00 82.12 81 ASP A N 1
ATOM 619 C CA . ASP A 1 81 ? 8.769 8.352 5.690 1.00 82.12 81 ASP A CA 1
ATOM 620 C C . ASP A 1 81 ? 7.591 9.168 6.258 1.00 82.12 81 ASP A C 1
ATOM 622 O O . ASP A 1 81 ? 7.327 9.177 7.463 1.00 82.12 81 ASP A O 1
ATOM 626 N N . ILE A 1 82 ? 6.816 9.823 5.382 1.00 82.69 82 ILE A N 1
ATOM 627 C CA . ILE A 1 82 ? 5.614 10.576 5.777 1.00 82.69 82 ILE A CA 1
ATOM 628 C C . ILE A 1 82 ? 4.537 9.643 6.351 1.00 82.69 82 ILE A C 1
ATOM 630 O O . ILE A 1 82 ? 3.845 10.005 7.309 1.00 82.69 82 ILE A O 1
ATOM 634 N N . LEU A 1 83 ? 4.377 8.446 5.784 1.00 78.56 83 LEU A N 1
ATOM 635 C CA . LEU A 1 83 ? 3.429 7.451 6.284 1.00 78.56 83 LEU A CA 1
ATOM 636 C C . LEU A 1 83 ? 3.852 6.870 7.636 1.00 78.56 83 LEU A C 1
ATOM 638 O O . LEU A 1 83 ? 2.998 6.681 8.504 1.00 78.56 83 LEU A O 1
ATOM 642 N N . GLU A 1 84 ? 5.140 6.599 7.831 1.00 76.06 84 GLU A N 1
ATOM 643 C CA . GLU A 1 84 ? 5.686 6.147 9.112 1.00 76.06 84 GLU A CA 1
ATOM 644 C C . GLU A 1 84 ? 5.493 7.208 10.195 1.00 76.06 84 GLU A C 1
ATOM 646 O O . GLU A 1 84 ? 4.987 6.910 11.280 1.00 76.06 84 GLU A O 1
ATOM 651 N N . MET A 1 85 ? 5.775 8.473 9.879 1.00 79.69 85 MET A N 1
ATOM 652 C CA . MET A 1 85 ? 5.513 9.585 10.790 1.00 79.69 85 MET A CA 1
ATOM 653 C C . MET A 1 85 ? 4.025 9.664 11.167 1.00 79.69 85 MET A C 1
ATOM 655 O O . MET A 1 85 ? 3.691 9.796 12.345 1.00 79.69 85 MET A O 1
ATOM 659 N N . ALA A 1 86 ? 3.116 9.506 10.199 1.00 76.50 86 ALA A N 1
ATOM 660 C CA . ALA A 1 86 ? 1.674 9.497 10.454 1.00 76.50 86 ALA A CA 1
ATOM 661 C C . ALA A 1 86 ? 1.222 8.309 11.327 1.00 76.50 86 ALA A C 1
ATOM 663 O O . ALA A 1 86 ? 0.297 8.441 12.137 1.00 76.50 86 ALA A O 1
ATOM 664 N N . LYS A 1 87 ? 1.875 7.148 11.207 1.00 71.25 87 LYS A N 1
ATOM 665 C CA . LYS A 1 87 ? 1.642 5.985 12.080 1.00 71.25 87 LYS A CA 1
ATOM 666 C C . LYS A 1 87 ? 2.068 6.252 13.515 1.00 71.25 87 LYS A C 1
ATOM 668 O O . LYS A 1 87 ? 1.308 5.955 14.435 1.00 71.25 87 LYS A O 1
ATOM 673 N N . ILE A 1 88 ? 3.236 6.858 13.705 1.00 78.81 88 ILE A N 1
ATOM 674 C CA . ILE A 1 88 ? 3.735 7.243 15.030 1.00 78.81 88 ILE A CA 1
ATOM 675 C C . ILE A 1 88 ? 2.784 8.258 15.675 1.00 78.81 88 ILE A C 1
ATOM 677 O O . ILE A 1 88 ? 2.339 8.057 16.804 1.00 78.81 88 ILE A O 1
ATOM 681 N N . GLU A 1 89 ? 2.400 9.308 14.944 1.00 73.00 89 GLU A N 1
ATOM 682 C CA . GLU A 1 89 ? 1.505 10.361 15.446 1.00 73.00 89 GLU A CA 1
ATOM 683 C C . GLU A 1 89 ? 0.103 9.854 15.807 1.00 73.00 89 GLU A C 1
ATOM 685 O O . GLU A 1 89 ? -0.553 10.425 16.680 1.00 73.00 89 GLU A O 1
ATOM 690 N N . SER A 1 90 ? -0.372 8.798 15.144 1.00 69.12 90 SER A N 1
ATOM 691 C CA . SER A 1 90 ? -1.678 8.182 15.411 1.00 69.12 90 SER A CA 1
ATOM 692 C C . SER A 1 90 ? -1.628 7.043 16.436 1.00 69.12 90 SER A C 1
ATOM 694 O O . SER A 1 90 ? -2.670 6.465 16.745 1.00 69.12 90 SER A O 1
ATOM 696 N N . GLY A 1 91 ? -0.448 6.729 16.988 1.00 68.50 91 GLY A N 1
ATOM 697 C CA . GLY A 1 91 ? -0.260 5.634 17.945 1.00 68.50 91 GLY A CA 1
ATOM 698 C C . GLY A 1 91 ? -0.396 4.238 17.328 1.00 68.50 91 GLY A C 1
ATOM 699 O O . GLY A 1 91 ? -0.601 3.271 18.052 1.00 68.50 91 GLY A O 1
ATOM 700 N N . GLN A 1 92 ? -0.304 4.134 16.000 1.00 62.62 92 GLN A N 1
ATOM 701 C CA . GLN A 1 92 ? -0.414 2.887 15.235 1.00 62.62 92 GLN A CA 1
ATOM 702 C C . GLN A 1 92 ? 0.950 2.258 14.918 1.00 62.62 92 GLN A C 1
ATOM 704 O O . GLN A 1 92 ? 1.011 1.246 14.225 1.00 62.62 92 GLN A O 1
ATOM 709 N N . ALA A 1 93 ? 2.048 2.856 15.382 1.00 66.88 93 ALA A N 1
ATOM 710 C CA . ALA A 1 93 ? 3.378 2.286 15.221 1.00 66.88 93 ALA A CA 1
ATOM 711 C C . ALA A 1 93 ? 3.537 1.043 16.113 1.00 66.88 93 ALA A C 1
ATOM 713 O O . ALA A 1 93 ? 3.473 1.138 17.339 1.00 66.88 93 ALA A O 1
ATOM 714 N N . SER A 1 94 ? 3.754 -0.118 15.495 1.00 51.62 94 SER A N 1
ATOM 715 C CA . SER A 1 94 ? 4.122 -1.359 16.175 1.00 51.62 94 SER A CA 1
ATOM 716 C C . SER A 1 94 ? 5.630 -1.578 16.087 1.00 51.62 94 SER A C 1
ATOM 718 O O . SER A 1 94 ? 6.223 -1.420 15.022 1.00 51.62 94 SER A O 1
ATOM 720 N N . ILE A 1 95 ? 6.253 -1.952 17.206 1.00 58.16 95 ILE A N 1
ATOM 721 C CA . ILE A 1 95 ? 7.639 -2.424 17.213 1.00 58.16 95 ILE A CA 1
ATOM 722 C C . ILE A 1 95 ? 7.598 -3.925 16.959 1.00 58.16 95 ILE A C 1
ATOM 724 O O . ILE A 1 95 ? 7.090 -4.679 17.790 1.00 58.16 95 ILE A O 1
ATOM 728 N N . GLU A 1 96 ? 8.139 -4.353 15.826 1.00 43.19 96 GLU A N 1
ATOM 729 C CA . GLU A 1 96 ? 8.366 -5.767 15.559 1.00 43.19 96 GLU A CA 1
ATOM 730 C C . GLU A 1 96 ? 9.736 -6.180 16.101 1.00 43.19 96 GLU A C 1
ATOM 732 O O . GLU A 1 96 ? 10.768 -5.611 15.742 1.00 43.19 96 GLU A O 1
ATOM 737 N N . SER A 1 97 ? 9.749 -7.166 16.999 1.00 41.56 97 SER A N 1
ATOM 738 C CA . SER A 1 97 ? 10.981 -7.809 17.448 1.00 41.56 97 SER A CA 1
ATOM 739 C C . SER A 1 97 ? 11.241 -9.002 16.544 1.00 41.56 97 SER A C 1
ATOM 741 O O . SER A 1 97 ? 10.566 -10.024 16.640 1.00 41.56 97 SER A O 1
ATOM 743 N N . ILE A 1 98 ? 12.207 -8.845 15.647 1.00 47.50 98 ILE A N 1
ATOM 744 C CA . ILE A 1 98 ? 12.628 -9.901 14.731 1.00 47.50 98 ILE A CA 1
ATOM 745 C C . ILE A 1 98 ? 13.840 -10.600 15.347 1.00 47.50 98 ILE A C 1
ATOM 747 O O . ILE A 1 98 ? 14.781 -9.935 15.788 1.00 47.50 98 ILE A O 1
ATOM 751 N N . ALA A 1 99 ? 13.816 -11.932 15.401 1.00 43.56 99 ALA A N 1
ATOM 752 C CA . ALA A 1 99 ? 14.978 -12.709 15.811 1.00 43.56 99 ALA A CA 1
ATOM 753 C C . ALA A 1 99 ? 16.077 -12.538 14.752 1.00 43.56 99 ALA A C 1
ATOM 755 O O . ALA A 1 99 ? 15.904 -12.931 13.601 1.00 43.56 99 ALA A O 1
ATOM 756 N N . PHE A 1 100 ? 17.183 -11.909 15.144 1.00 47.91 100 PHE A N 1
ATOM 757 C CA . PHE A 1 100 ? 18.363 -11.733 14.305 1.00 47.91 100 PHE A CA 1
ATOM 758 C C . PHE A 1 100 ? 19.461 -12.663 14.817 1.00 47.91 100 PHE A C 1
ATOM 760 O O . PHE A 1 100 ? 19.870 -12.550 15.975 1.00 47.91 100 PHE A O 1
ATOM 767 N N . ASP A 1 101 ? 19.908 -13.590 13.972 1.00 48.94 101 ASP A N 1
ATOM 768 C CA . ASP A 1 101 ? 21.016 -14.482 14.295 1.00 48.94 101 ASP A CA 1
ATOM 769 C C . ASP A 1 101 ? 22.351 -13.751 14.093 1.00 48.94 101 ASP A C 1
ATOM 771 O O . ASP A 1 101 ? 22.660 -13.268 13.004 1.00 48.94 101 ASP A O 1
ATOM 775 N N . LEU A 1 102 ? 23.126 -13.625 15.172 1.00 56.31 102 LEU A N 1
ATOM 776 C CA . LEU A 1 102 ? 24.426 -12.948 15.176 1.00 56.31 102 LEU A CA 1
ATOM 777 C C . LEU A 1 102 ? 25.568 -13.868 14.713 1.00 56.31 102 LEU A C 1
ATOM 779 O O . LEU A 1 102 ? 26.673 -13.372 14.495 1.00 56.31 102 LEU A O 1
ATOM 783 N N . HIS A 1 103 ? 25.318 -15.174 14.566 1.00 46.16 103 HIS A N 1
ATOM 784 C CA . HIS A 1 103 ? 26.305 -16.174 14.163 1.00 46.16 103 HIS A CA 1
ATOM 785 C C . HIS A 1 103 ? 25.711 -17.145 13.130 1.00 46.16 103 HIS A C 1
ATOM 787 O O . HIS A 1 103 ? 25.266 -18.224 13.507 1.00 46.16 103 HIS A O 1
ATOM 793 N N . PRO A 1 104 ? 25.735 -16.818 11.824 1.00 51.12 104 PRO A N 1
ATOM 794 C CA . PRO A 1 104 ? 25.521 -17.844 10.812 1.00 51.12 104 PRO A CA 1
ATOM 795 C C . PRO A 1 104 ? 26.639 -18.891 10.944 1.00 51.12 104 PRO A C 1
ATOM 797 O O . PRO A 1 104 ? 27.819 -18.532 10.953 1.00 51.12 104 PRO A O 1
ATOM 800 N N . ASP A 1 105 ? 26.263 -20.159 11.113 1.00 44.81 105 ASP A N 1
ATOM 801 C CA . ASP A 1 105 ? 27.174 -21.288 11.318 1.00 44.81 105 ASP A CA 1
ATOM 802 C C . ASP A 1 105 ? 28.348 -21.281 10.312 1.00 44.81 105 ASP A C 1
ATOM 804 O O . ASP A 1 105 ? 28.166 -21.185 9.098 1.00 44.81 105 ASP A O 1
ATOM 808 N N . GLU A 1 106 ? 29.576 -21.396 10.827 1.00 50.97 106 GLU A N 1
ATOM 809 C CA . GLU A 1 106 ? 30.845 -21.244 10.089 1.00 50.97 106 GLU A CA 1
ATOM 810 C C . GLU A 1 106 ? 31.147 -22.367 9.063 1.00 50.97 106 GLU A C 1
ATOM 812 O O . GLU A 1 106 ? 32.227 -22.379 8.470 1.00 50.97 106 GLU A O 1
ATOM 817 N N . GLU A 1 107 ? 30.231 -23.312 8.817 1.00 46.72 107 GLU A N 1
ATOM 818 C CA . GLU A 1 107 ? 30.448 -24.430 7.878 1.00 46.72 107 GLU A CA 1
ATOM 819 C C . GLU A 1 107 ? 30.100 -24.117 6.410 1.00 46.72 107 GLU A C 1
ATOM 821 O O . GLU A 1 107 ? 30.496 -24.875 5.526 1.00 46.72 107 GLU A O 1
ATOM 826 N N . ASP A 1 108 ? 29.476 -22.969 6.127 1.00 43.34 108 ASP A N 1
ATOM 827 C CA . ASP A 1 108 ? 29.124 -22.512 4.770 1.00 43.34 108 ASP A CA 1
ATOM 828 C C . ASP A 1 108 ? 29.933 -21.268 4.341 1.00 43.34 108 ASP A C 1
ATOM 830 O O . ASP A 1 108 ? 29.418 -20.316 3.755 1.00 43.34 108 ASP A O 1
ATOM 834 N N . ALA A 1 109 ? 31.236 -21.240 4.645 1.00 38.12 109 ALA A N 1
ATOM 835 C CA . ALA A 1 109 ? 32.112 -20.140 4.240 1.00 38.12 109 ALA A CA 1
ATOM 836 C C . ALA A 1 109 ? 32.243 -20.060 2.696 1.00 38.12 109 ALA A C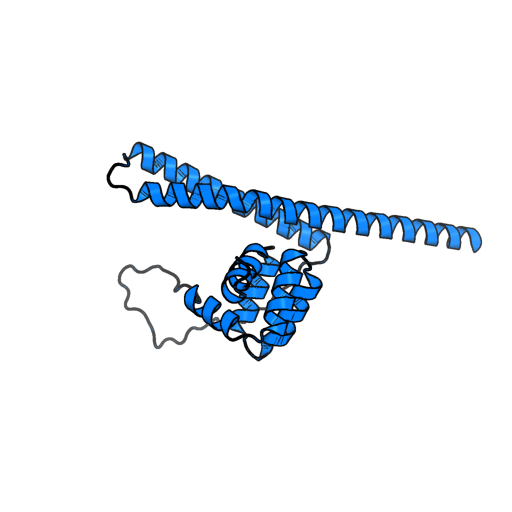 1
ATOM 838 O O . ALA A 1 109 ? 32.847 -20.951 2.083 1.00 38.12 109 ALA A O 1
ATOM 839 N N . PRO A 1 110 ? 31.758 -18.985 2.037 1.00 40.56 110 PRO A N 1
ATOM 840 C CA . PRO A 1 110 ? 31.951 -18.810 0.608 1.00 40.56 110 PRO A CA 1
ATOM 841 C C . PRO A 1 110 ? 33.428 -18.508 0.348 1.00 40.56 110 PRO A C 1
ATOM 843 O O . PRO A 1 110 ? 34.024 -17.587 0.913 1.00 40.56 110 PRO A O 1
ATOM 846 N N . THR A 1 111 ? 34.041 -19.318 -0.513 1.00 38.12 111 THR A N 1
ATOM 847 C CA . THR A 1 111 ? 35.413 -19.099 -0.974 1.00 38.12 111 THR A CA 1
ATOM 848 C C . THR A 1 111 ? 35.474 -17.734 -1.652 1.00 38.12 111 THR A C 1
ATOM 850 O O . THR A 1 111 ? 34.795 -17.488 -2.645 1.00 38.12 111 THR A O 1
ATOM 853 N N . ALA A 1 112 ? 36.268 -16.833 -1.078 1.00 43.72 112 ALA A N 1
ATOM 854 C CA . ALA A 1 112 ? 36.374 -15.444 -1.488 1.00 43.72 112 ALA A CA 1
ATOM 855 C C . ALA A 1 112 ? 36.839 -15.298 -2.949 1.00 43.72 112 ALA A C 1
ATOM 857 O O . ALA A 1 112 ? 38.034 -15.270 -3.244 1.00 43.72 112 ALA A O 1
ATOM 858 N N . THR A 1 113 ? 35.879 -15.110 -3.852 1.00 39.31 113 THR A N 1
ATOM 859 C CA . THR A 1 113 ? 36.069 -14.501 -5.172 1.00 39.31 113 THR A CA 1
ATOM 860 C C . THR A 1 113 ? 34.975 -13.464 -5.398 1.00 39.31 113 THR A C 1
ATOM 862 O O . THR A 1 113 ? 33.903 -13.783 -5.880 1.00 39.31 113 THR A O 1
ATOM 865 N N . ALA A 1 114 ? 35.269 -12.214 -5.025 1.00 44.50 114 ALA A N 1
ATOM 866 C CA . ALA A 1 114 ? 34.593 -10.990 -5.478 1.00 44.50 114 ALA A CA 1
ATOM 867 C C . ALA A 1 114 ? 33.043 -10.995 -5.494 1.00 44.50 114 ALA A C 1
ATOM 869 O O . AL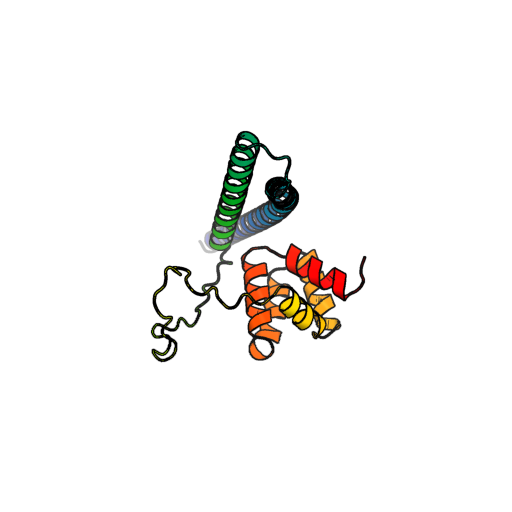A A 1 114 ? 32.436 -10.481 -6.429 1.00 44.50 114 ALA A O 1
ATOM 870 N N . GLU A 1 115 ? 32.414 -11.507 -4.435 1.00 38.12 115 GLU A N 1
ATOM 871 C CA . GLU A 1 115 ? 30.956 -11.599 -4.279 1.00 38.12 115 GLU A CA 1
ATOM 872 C C . GLU A 1 115 ? 30.543 -10.928 -2.952 1.00 38.12 115 GLU A C 1
ATOM 874 O O . GLU A 1 115 ? 30.130 -11.562 -1.991 1.00 38.12 115 GLU A O 1
ATOM 879 N N . ASN A 1 116 ? 30.725 -9.606 -2.857 1.00 41.25 116 ASN A N 1
ATOM 880 C CA . ASN A 1 116 ? 30.273 -8.801 -1.709 1.00 41.25 116 ASN A CA 1
ATOM 881 C C . ASN A 1 116 ? 28.760 -8.510 -1.789 1.00 41.25 116 ASN A C 1
ATOM 883 O O . ASN A 1 116 ? 28.320 -7.367 -1.663 1.00 41.25 116 ASN A O 1
ATOM 887 N N . ALA A 1 117 ? 27.957 -9.546 -2.018 1.00 37.00 117 ALA A N 1
ATOM 888 C CA . ALA A 1 117 ? 26.526 -9.494 -1.783 1.00 37.00 117 ALA A CA 1
ATOM 889 C C . ALA A 1 117 ? 26.266 -10.158 -0.432 1.00 37.00 117 ALA A C 1
ATOM 891 O O . ALA A 1 117 ? 26.491 -11.351 -0.255 1.00 37.00 117 ALA A O 1
ATOM 892 N N . ILE A 1 118 ? 25.785 -9.365 0.524 1.00 38.53 118 ILE A N 1
ATOM 893 C CA . ILE A 1 118 ? 24.984 -9.876 1.639 1.00 38.53 118 ILE A CA 1
ATOM 894 C C . ILE A 1 118 ? 23.990 -10.869 1.011 1.00 38.53 118 ILE A C 1
ATOM 896 O O . ILE A 1 118 ? 23.292 -10.448 0.080 1.00 38.53 118 ILE A O 1
ATOM 900 N N . PRO A 1 119 ? 23.937 -12.155 1.413 1.00 36.59 119 PRO A N 1
ATOM 901 C CA . PRO A 1 119 ? 22.941 -13.057 0.857 1.00 36.59 119 PRO A CA 1
ATOM 902 C C . PRO A 1 119 ? 21.580 -12.414 1.135 1.00 36.59 119 PRO A C 1
ATOM 904 O O . PRO A 1 119 ? 21.286 -12.111 2.298 1.00 36.59 119 PRO A O 1
ATOM 907 N N . PRO A 1 120 ? 20.774 -12.100 0.103 1.00 38.56 120 PRO A N 1
ATOM 908 C CA . PRO A 1 120 ? 19.452 -11.571 0.358 1.00 38.56 120 PRO A CA 1
ATOM 909 C C . PRO A 1 120 ? 18.741 -12.633 1.192 1.00 38.56 120 PRO A C 1
ATOM 911 O O . PRO A 1 120 ? 18.900 -13.828 0.915 1.00 38.56 120 PRO A O 1
ATOM 914 N N . PHE A 1 121 ? 17.967 -12.216 2.206 1.00 42.19 121 PHE A N 1
ATOM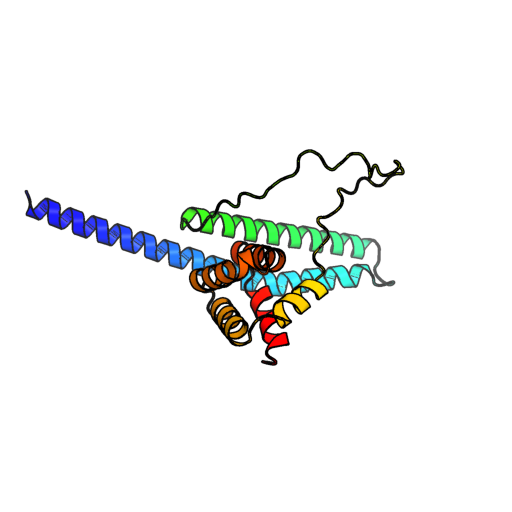 915 C CA . PHE A 1 121 ? 16.844 -13.021 2.697 1.00 42.19 121 PHE A CA 1
ATOM 916 C C . PHE A 1 121 ? 16.312 -13.787 1.501 1.00 42.19 121 PHE A C 1
ATOM 918 O O . PHE A 1 121 ? 16.026 -13.126 0.500 1.00 42.19 121 PHE A O 1
ATOM 925 N N . LYS A 1 122 ? 16.299 -15.126 1.547 1.00 44.25 122 LYS A N 1
ATOM 926 C CA . LYS A 1 122 ? 15.829 -15.938 0.423 1.00 44.25 122 LYS A CA 1
ATOM 927 C C . LYS A 1 122 ? 14.504 -15.321 0.005 1.00 44.25 122 LYS A C 1
ATOM 929 O O . LYS A 1 122 ? 13.549 -15.380 0.775 1.00 44.25 122 LYS A O 1
ATOM 934 N N . ALA A 1 123 ? 14.513 -14.579 -1.103 1.00 44.25 123 ALA A N 1
ATOM 935 C CA . ALA A 1 123 ? 13.393 -13.725 -1.437 1.00 44.25 123 ALA A CA 1
ATOM 936 C C . ALA A 1 123 ? 12.247 -14.699 -1.626 1.00 44.25 123 ALA A C 1
ATOM 938 O O . ALA A 1 123 ? 12.343 -15.541 -2.520 1.00 44.25 123 ALA A O 1
ATOM 939 N N . VAL A 1 124 ? 11.248 -14.672 -0.735 1.00 51.78 124 VAL A N 1
ATOM 940 C CA . VAL A 1 124 ? 10.069 -15.519 -0.899 1.00 51.78 124 VAL A CA 1
ATOM 941 C C . VAL A 1 124 ? 9.565 -15.163 -2.284 1.00 51.78 124 VAL A C 1
ATOM 943 O O . VAL A 1 124 ? 9.227 -14.000 -2.539 1.00 51.78 124 VAL A O 1
ATOM 946 N N . SER A 1 125 ? 9.687 -16.101 -3.224 1.00 58.50 125 SER A N 1
ATOM 947 C CA . SER A 1 125 ? 9.468 -15.757 -4.617 1.00 58.50 125 SER A CA 1
ATOM 948 C C . SER A 1 125 ? 8.012 -15.310 -4.741 1.00 58.50 125 SER A C 1
ATOM 950 O O . SER A 1 125 ? 7.139 -15.789 -4.012 1.00 58.50 125 SER A O 1
ATOM 952 N N . ALA A 1 126 ? 7.715 -14.358 -5.627 1.00 57.19 126 ALA A N 1
ATOM 953 C CA . ALA A 1 126 ? 6.330 -13.916 -5.825 1.00 57.19 126 ALA A CA 1
ATOM 954 C C . ALA A 1 126 ? 5.387 -15.103 -6.132 1.00 57.19 126 ALA A C 1
ATOM 956 O O . ALA A 1 126 ? 4.200 -15.068 -5.805 1.00 57.19 126 ALA A O 1
ATOM 957 N N . GLU A 1 127 ? 5.944 -16.166 -6.713 1.00 59.16 127 GLU A N 1
ATOM 958 C CA . GLU A 1 127 ? 5.278 -17.428 -7.008 1.00 59.16 127 GLU A CA 1
ATOM 959 C C . GLU A 1 127 ? 4.964 -18.244 -5.739 1.00 59.16 127 GLU A C 1
ATOM 961 O O . GLU A 1 127 ? 3.843 -18.737 -5.598 1.00 59.16 127 GLU A O 1
ATOM 966 N N . ASP A 1 128 ? 5.873 -18.273 -4.758 1.00 73.69 128 ASP A N 1
ATOM 967 C CA . ASP A 1 128 ? 5.649 -18.912 -3.453 1.00 73.69 128 ASP A CA 1
ATOM 968 C C . ASP A 1 128 ? 4.565 -18.190 -2.640 1.00 73.69 128 ASP A C 1
ATOM 970 O O . ASP A 1 128 ? 3.704 -18.834 -2.040 1.00 73.69 128 ASP A O 1
ATOM 974 N N . ILE A 1 129 ? 4.543 -16.852 -2.657 1.00 78.19 129 ILE A N 1
ATOM 975 C CA . ILE A 1 129 ? 3.531 -16.070 -1.921 1.00 78.19 129 ILE A CA 1
ATOM 976 C C . ILE A 1 129 ? 2.143 -16.285 -2.526 1.00 78.19 129 ILE A C 1
ATOM 978 O O . ILE A 1 129 ? 1.169 -16.475 -1.798 1.00 78.19 129 ILE A O 1
ATOM 982 N N . ARG A 1 130 ? 2.040 -16.302 -3.860 1.00 81.25 130 ARG A N 1
ATOM 983 C CA . ARG A 1 130 ? 0.774 -16.568 -4.551 1.00 81.25 130 ARG A CA 1
ATOM 984 C C . ARG A 1 130 ? 0.246 -17.962 -4.227 1.00 81.25 130 ARG A C 1
ATOM 986 O O . ARG A 1 130 ? -0.941 -18.095 -3.942 1.00 81.25 130 ARG A O 1
ATOM 993 N N . ALA A 1 131 ? 1.110 -18.978 -4.236 1.00 82.75 131 ALA A N 1
ATOM 994 C CA . ALA A 1 131 ? 0.731 -20.341 -3.875 1.00 82.75 131 ALA A CA 1
ATOM 995 C C . ALA A 1 131 ? 0.246 -20.433 -2.418 1.00 82.75 131 ALA A C 1
ATOM 997 O O . ALA A 1 131 ? -0.776 -21.065 -2.153 1.00 82.75 131 ALA A O 1
ATOM 998 N N . GLN A 1 132 ? 0.925 -19.749 -1.492 1.00 84.81 132 GLN A N 1
ATOM 999 C CA . GLN A 1 132 ? 0.527 -19.698 -0.083 1.00 84.81 132 GLN A CA 1
ATOM 1000 C C . GLN A 1 132 ? -0.820 -18.989 0.112 1.00 84.81 132 GLN A C 1
ATOM 1002 O O . GLN A 1 132 ? -1.674 -19.508 0.824 1.00 84.81 132 GLN A O 1
ATOM 1007 N N . ILE A 1 133 ? -1.063 -17.858 -0.563 1.00 86.12 133 ILE A N 1
ATOM 1008 C CA . ILE A 1 133 ? -2.367 -17.173 -0.525 1.00 86.12 133 ILE A CA 1
ATOM 1009 C C . ILE A 1 133 ? -3.454 -18.058 -1.151 1.00 86.12 133 ILE A C 1
ATOM 1011 O O . ILE A 1 133 ? -4.540 -18.169 -0.595 1.00 86.12 133 ILE A O 1
ATOM 1015 N N . ALA A 1 134 ? -3.182 -18.739 -2.266 1.00 86.44 134 ALA A N 1
ATOM 1016 C CA . ALA A 1 134 ? -4.160 -19.610 -2.924 1.00 86.44 134 ALA A CA 1
ATOM 1017 C C . ALA A 1 134 ? -4.539 -20.844 -2.085 1.00 86.44 134 ALA A C 1
ATOM 1019 O O . ALA A 1 134 ? -5.640 -21.371 -2.232 1.00 86.44 134 ALA A O 1
ATOM 1020 N N . ALA A 1 135 ? -3.647 -21.293 -1.198 1.00 86.94 135 ALA A N 1
ATOM 1021 C CA . ALA A 1 135 ? -3.907 -22.380 -0.259 1.00 86.94 135 ALA A CA 1
ATOM 1022 C C . ALA A 1 135 ? -4.777 -21.958 0.943 1.00 86.94 135 ALA A C 1
ATOM 1024 O O . ALA A 1 135 ? -5.241 -22.820 1.694 1.00 86.94 135 ALA A O 1
ATOM 1025 N N . MET A 1 136 ? -5.017 -20.655 1.134 1.00 91.12 136 MET A N 1
ATOM 1026 C CA . MET A 1 136 ? -5.823 -20.142 2.241 1.00 91.12 136 MET A CA 1
ATOM 1027 C C . MET A 1 136 ? -7.320 -20.455 2.071 1.00 91.12 136 MET A C 1
ATOM 1029 O O . MET A 1 136 ? -7.825 -20.520 0.946 1.00 91.12 136 MET A O 1
ATOM 1033 N N . PRO A 1 137 ? -8.084 -20.588 3.175 1.00 92.50 137 PRO A N 1
ATOM 1034 C CA . PRO A 1 137 ? -9.532 -20.763 3.108 1.00 92.50 137 PRO A CA 1
ATOM 1035 C C . PRO A 1 137 ? -10.222 -19.607 2.371 1.00 92.50 137 PRO A C 1
ATOM 1037 O O . PRO A 1 137 ? -9.931 -18.438 2.625 1.00 92.50 137 PRO A O 1
ATOM 1040 N N . GLN A 1 138 ? -11.199 -19.928 1.520 1.00 88.00 138 GLN A N 1
ATOM 1041 C CA . GLN A 1 138 ? -11.958 -18.946 0.726 1.00 88.00 138 GLN A CA 1
ATOM 1042 C C . GLN A 1 138 ? -12.634 -17.865 1.589 1.00 88.00 138 GLN A C 1
ATOM 1044 O O . GLN A 1 138 ? -12.606 -16.682 1.242 1.00 88.00 138 GLN A O 1
ATOM 1049 N N . ASP A 1 139 ? -13.166 -18.242 2.755 1.00 90.12 139 ASP A N 1
ATOM 1050 C CA . ASP A 1 139 ? -13.782 -17.299 3.698 1.00 90.12 139 ASP A CA 1
ATOM 1051 C C . ASP A 1 139 ? -12.768 -16.293 4.251 1.00 90.12 139 ASP A C 1
ATOM 1053 O O . ASP A 1 139 ? -13.092 -15.122 4.456 1.00 90.12 139 ASP A O 1
ATOM 1057 N N . TRP A 1 140 ? -11.533 -16.736 4.488 1.00 94.06 140 TRP A N 1
ATOM 1058 C CA . TRP A 1 140 ? -10.457 -15.868 4.953 1.00 94.06 140 TRP A CA 1
ATOM 1059 C C . TRP A 1 140 ? -9.967 -14.957 3.821 1.00 94.06 140 TRP A C 1
ATOM 1061 O O . TRP A 1 140 ? -9.809 -13.756 4.033 1.00 94.06 140 TRP A O 1
ATOM 1071 N N . LEU A 1 141 ? -9.823 -15.491 2.600 1.00 91.62 141 LEU A N 1
ATOM 1072 C CA . LEU A 1 141 ? -9.452 -14.714 1.411 1.00 91.62 141 LEU A CA 1
ATOM 1073 C C . LEU A 1 141 ? -10.454 -13.597 1.115 1.00 91.62 141 LEU A C 1
ATOM 1075 O O . LEU A 1 141 ? -10.058 -12.461 0.861 1.00 91.62 141 LEU A O 1
ATOM 1079 N N . THR A 1 142 ? -11.747 -13.895 1.215 1.00 89.94 142 THR A N 1
ATOM 1080 C CA . THR A 1 142 ? -12.810 -12.899 1.027 1.00 89.94 142 THR A CA 1
ATOM 1081 C C . THR A 1 142 ? -12.741 -11.812 2.100 1.00 89.94 142 THR A C 1
ATOM 1083 O O . THR A 1 142 ? -12.837 -10.625 1.792 1.00 89.94 142 THR A O 1
ATOM 1086 N N . GLN A 1 143 ? -12.515 -12.196 3.360 1.00 91.56 143 GLN A N 1
ATOM 1087 C CA . GLN A 1 143 ? -12.412 -11.247 4.469 1.00 91.56 143 GLN A CA 1
ATOM 1088 C C . GLN A 1 143 ? -11.184 -10.343 4.367 1.00 91.56 143 GLN A C 1
ATOM 1090 O O . GLN A 1 143 ? -11.306 -9.143 4.622 1.00 91.56 143 GLN A O 1
ATOM 1095 N N . ILE A 1 144 ? -10.016 -10.888 4.006 1.00 92.31 144 ILE A N 1
ATOM 1096 C CA . ILE A 1 144 ? -8.791 -10.089 3.890 1.00 92.31 144 ILE A CA 1
ATOM 1097 C C . ILE A 1 144 ? -8.823 -9.207 2.641 1.00 92.31 144 ILE A C 1
ATOM 1099 O O . ILE A 1 144 ? -8.350 -8.074 2.694 1.00 92.31 144 ILE A O 1
ATOM 1103 N N . HIS A 1 145 ? -9.450 -9.675 1.557 1.00 88.06 145 HIS A N 1
ATOM 1104 C CA . HIS A 1 145 ? -9.724 -8.869 0.373 1.00 88.06 145 HIS A CA 1
ATOM 1105 C C . HIS A 1 145 ? -10.621 -7.675 0.716 1.00 88.06 145 HIS A C 1
ATOM 1107 O O . HIS A 1 145 ? -10.238 -6.531 0.484 1.00 88.06 145 HIS A O 1
ATOM 1113 N N . GLU A 1 146 ? -11.782 -7.915 1.333 1.00 84.56 146 GLU A N 1
ATOM 1114 C CA . GLU A 1 146 ? -12.714 -6.851 1.721 1.00 84.56 146 GLU A CA 1
ATOM 1115 C C . GLU A 1 146 ? -12.062 -5.863 2.700 1.00 84.56 146 GLU A C 1
ATOM 1117 O O . GLU A 1 146 ? -12.182 -4.650 2.531 1.00 84.56 146 GLU A O 1
ATOM 1122 N N . ALA A 1 147 ? -11.325 -6.366 3.696 1.00 83.50 147 ALA A N 1
ATOM 1123 C CA . ALA A 1 147 ? -10.593 -5.525 4.637 1.00 83.50 147 ALA A CA 1
ATOM 1124 C C . ALA A 1 147 ? -9.549 -4.650 3.926 1.00 83.50 147 ALA A C 1
ATOM 1126 O O . ALA A 1 147 ? -9.440 -3.461 4.221 1.00 83.50 147 ALA A O 1
ATOM 1127 N N . ALA A 1 148 ? -8.824 -5.205 2.950 1.00 84.12 148 ALA A N 1
ATOM 1128 C CA . ALA A 1 148 ? -7.842 -4.459 2.175 1.00 84.12 148 ALA A CA 1
ATOM 1129 C C . ALA A 1 148 ? -8.489 -3.407 1.255 1.00 84.12 148 ALA A C 1
ATOM 1131 O O . ALA A 1 148 ? -7.991 -2.285 1.187 1.00 84.12 148 ALA A O 1
ATOM 1132 N N . VAL 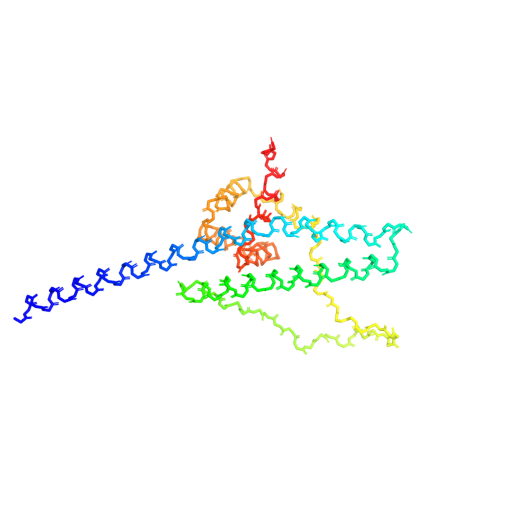A 1 149 ? -9.629 -3.714 0.621 1.00 78.56 149 VAL A N 1
ATOM 1133 C CA . VAL A 1 149 ? -10.408 -2.754 -0.188 1.00 78.56 149 VAL A CA 1
ATOM 1134 C C . VAL A 1 149 ? -10.928 -1.594 0.663 1.00 78.56 149 VAL A C 1
ATOM 1136 O O . VAL A 1 149 ? -10.892 -0.441 0.237 1.00 78.56 149 VAL A O 1
ATOM 1139 N N . GLN A 1 150 ? -11.390 -1.876 1.883 1.00 75.81 150 GLN A N 1
ATOM 1140 C CA . GLN A 1 150 ? -11.889 -0.855 2.809 1.00 75.81 150 GLN A CA 1
ATOM 1141 C C . GLN A 1 150 ? -10.774 -0.104 3.555 1.00 75.81 150 GLN A C 1
ATOM 1143 O O . GLN A 1 150 ? -11.070 0.818 4.322 1.00 75.81 150 GLN A O 1
ATOM 1148 N N . LEU A 1 151 ? -9.503 -0.471 3.329 1.00 72.12 151 LEU A N 1
ATOM 1149 C CA . LEU A 1 151 ? -8.337 0.029 4.067 1.00 72.12 151 LEU A CA 1
ATOM 1150 C C . LEU A 1 151 ? -8.501 -0.145 5.589 1.00 72.12 151 LEU A C 1
ATOM 1152 O O . LEU A 1 151 ? -8.081 0.697 6.390 1.00 72.12 151 LEU A O 1
ATOM 1156 N N . ASP A 1 152 ? -9.152 -1.235 5.991 1.00 76.00 152 ASP A N 1
ATOM 1157 C CA . ASP A 1 152 ? -9.431 -1.573 7.380 1.00 76.00 152 ASP A CA 1
ATOM 1158 C C . ASP A 1 152 ? -8.229 -2.289 7.998 1.00 76.00 152 ASP A C 1
ATOM 1160 O O . ASP A 1 152 ? -8.142 -3.519 8.029 1.00 76.00 152 ASP A O 1
ATOM 1164 N N . HIS A 1 153 ? -7.291 -1.478 8.491 1.00 74.00 153 HIS A N 1
ATOM 1165 C CA . HIS A 1 153 ? -6.049 -1.942 9.102 1.00 74.00 153 HIS A CA 1
ATOM 1166 C C . HIS A 1 153 ? -6.287 -2.895 10.287 1.00 74.00 153 HIS A C 1
ATOM 1168 O O . HIS A 1 153 ? -5.554 -3.871 10.455 1.00 74.00 153 HIS A O 1
ATOM 1174 N N . GLU A 1 154 ? -7.304 -2.629 11.110 1.00 73.94 154 GLU A N 1
ATOM 1175 C CA . GLU A 1 154 ? -7.614 -3.416 12.308 1.00 73.94 154 GLU A CA 1
ATOM 1176 C C . GLU A 1 154 ? -8.107 -4.814 11.921 1.00 73.94 154 GLU A C 1
ATOM 1178 O O . GLU A 1 154 ? -7.603 -5.826 12.424 1.00 73.94 154 GLU A O 1
ATOM 1183 N N . LYS A 1 155 ? -9.018 -4.880 10.942 1.00 79.44 155 LYS A N 1
ATOM 1184 C CA . LYS A 1 155 ? -9.520 -6.147 10.408 1.00 79.44 155 LYS A CA 1
ATOM 1185 C C . LYS A 1 155 ? -8.414 -6.929 9.693 1.00 79.44 155 LYS A C 1
ATOM 1187 O O . LYS A 1 155 ? -8.263 -8.118 9.965 1.00 79.44 155 LYS A O 1
ATOM 1192 N N . THR A 1 156 ? -7.579 -6.290 8.863 1.00 84.00 156 THR A N 1
ATOM 1193 C CA . THR A 1 156 ? -6.440 -6.983 8.225 1.00 84.00 156 THR A CA 1
ATOM 1194 C C . THR A 1 156 ? -5.428 -7.510 9.235 1.00 84.00 156 THR A C 1
ATOM 1196 O O . THR A 1 156 ? -4.995 -8.650 9.106 1.00 84.00 156 THR A O 1
ATOM 1199 N N . SER A 1 157 ? -5.077 -6.734 10.265 1.00 80.44 157 SER A N 1
ATOM 1200 C CA . SER A 1 157 ? -4.121 -7.183 11.284 1.00 80.44 157 SER A CA 1
ATOM 1201 C C . SER A 1 157 ? -4.669 -8.374 12.069 1.00 80.44 157 SER A C 1
ATOM 1203 O O . SER A 1 157 ? -3.937 -9.322 12.340 1.00 80.44 157 SER A O 1
ATOM 1205 N N . THR A 1 158 ? -5.969 -8.361 12.379 1.00 84.88 158 THR A N 1
ATOM 1206 C CA . THR A 1 158 ? -6.651 -9.477 13.049 1.00 84.88 158 THR A CA 1
ATOM 1207 C C . THR A 1 158 ? -6.590 -10.752 12.209 1.00 84.88 158 THR A C 1
ATOM 1209 O O . THR A 1 158 ? -6.255 -11.819 12.719 1.00 84.88 158 THR A O 1
ATOM 1212 N N . LEU A 1 159 ? -6.874 -10.643 10.910 1.00 88.62 159 LEU A N 1
ATOM 1213 C CA . LEU A 1 159 ? -6.835 -11.770 9.975 1.00 88.62 159 LEU A CA 1
ATOM 1214 C C . LEU A 1 159 ? -5.419 -12.326 9.787 1.00 88.62 159 LEU A C 1
ATOM 1216 O O . LEU A 1 159 ? -5.261 -13.538 9.656 1.00 88.62 159 LEU A O 1
ATOM 1220 N N . ILE A 1 160 ? -4.397 -11.467 9.812 1.00 89.56 160 ILE A N 1
ATOM 1221 C CA . ILE A 1 160 ? -2.986 -11.878 9.769 1.00 89.56 160 ILE A CA 1
ATOM 1222 C C . ILE A 1 160 ? -2.596 -12.608 11.061 1.00 89.56 160 ILE A C 1
ATOM 1224 O O . ILE A 1 160 ? -1.946 -13.649 11.009 1.00 89.56 160 ILE A O 1
ATOM 1228 N N . GLN A 1 161 ? -3.039 -12.121 12.224 1.00 86.81 161 GLN A N 1
ATOM 1229 C CA . GLN A 1 161 ? -2.756 -12.761 13.512 1.00 86.81 161 GLN A CA 1
ATOM 1230 C C . GLN A 1 161 ? -3.304 -14.196 13.579 1.00 86.81 161 GLN A C 1
ATOM 1232 O O . GLN A 1 161 ? -2.651 -15.075 14.130 1.00 86.81 161 GLN A O 1
ATOM 1237 N N . GLN A 1 162 ? -4.470 -14.454 12.973 1.00 88.94 162 GLN A N 1
ATOM 1238 C CA . GLN A 1 162 ? -5.088 -15.788 12.927 1.00 88.94 162 GLN A CA 1
ATOM 1239 C C . GLN A 1 162 ? -4.228 -16.839 12.216 1.00 88.94 162 GLN A C 1
ATOM 1241 O O . GLN A 1 162 ? -4.391 -18.033 12.464 1.00 88.94 162 GLN A O 1
ATOM 1246 N N . ILE A 1 163 ? -3.335 -16.410 11.322 1.00 87.56 163 ILE A N 1
ATOM 1247 C CA . ILE A 1 163 ? -2.522 -17.305 10.494 1.00 87.56 163 ILE A CA 1
ATOM 1248 C C . ILE A 1 163 ? -1.046 -17.284 10.898 1.00 87.56 163 ILE A C 1
ATOM 1250 O O . ILE A 1 163 ? -0.261 -18.046 10.346 1.00 87.56 163 ILE A O 1
ATOM 1254 N N . MET A 1 164 ? -0.674 -16.463 11.884 1.00 78.56 164 MET A N 1
ATOM 1255 C CA . MET A 1 164 ? 0.711 -16.227 12.301 1.00 78.56 164 MET A CA 1
ATOM 1256 C C . MET A 1 164 ? 1.441 -17.506 12.727 1.00 78.56 164 MET A C 1
ATOM 1258 O O . MET A 1 164 ? 2.604 -17.687 12.372 1.00 78.56 164 MET A O 1
ATOM 1262 N N . ASP A 1 165 ? 0.744 -18.411 13.417 1.00 74.38 165 ASP A N 1
ATOM 1263 C CA . ASP A 1 165 ? 1.323 -19.671 13.901 1.00 74.38 165 ASP A CA 1
ATOM 1264 C C . ASP A 1 165 ? 1.373 -20.766 12.822 1.00 74.38 165 ASP A C 1
ATOM 1266 O O . ASP A 1 165 ? 2.188 -21.682 12.897 1.00 74.38 165 ASP A O 1
ATOM 1270 N N . SER A 1 166 ? 0.488 -20.698 11.822 1.00 77.88 166 SER A N 1
ATOM 1271 C CA . SER A 1 166 ? 0.348 -21.742 10.792 1.00 77.88 166 SER A CA 1
ATOM 1272 C C . SER A 1 166 ? 1.085 -21.414 9.494 1.00 77.88 166 SER A C 1
ATOM 1274 O O . SER A 1 166 ? 1.569 -22.318 8.821 1.00 77.88 166 SER A O 1
ATOM 1276 N N . HIS A 1 167 ? 1.187 -20.130 9.155 1.00 83.12 167 HIS A N 1
ATOM 1277 C CA . HIS A 1 167 ? 1.762 -19.616 7.915 1.00 83.12 167 HIS A CA 1
ATOM 1278 C C . HIS A 1 167 ? 2.631 -18.393 8.231 1.00 83.12 167 HIS A C 1
ATOM 1280 O O . HIS A 1 167 ? 2.341 -17.279 7.797 1.00 83.12 167 HIS A O 1
ATOM 1286 N N . HIS A 1 168 ? 3.684 -18.601 9.026 1.00 76.94 168 HIS A N 1
ATOM 1287 C CA . HIS A 1 168 ? 4.535 -17.527 9.548 1.00 76.94 168 HIS A CA 1
ATOM 1288 C C . HIS A 1 168 ? 5.119 -16.628 8.445 1.00 76.94 168 HIS A C 1
ATOM 1290 O O . HIS A 1 168 ? 5.008 -15.408 8.532 1.00 76.94 168 HIS A O 1
ATOM 1296 N N . GLU A 1 169 ? 5.673 -17.210 7.377 1.00 77.31 169 GLU A N 1
ATOM 1297 C CA . GLU A 1 169 ? 6.266 -16.446 6.267 1.00 77.31 169 GLU A CA 1
ATOM 1298 C C . GLU A 1 169 ? 5.234 -15.566 5.547 1.00 77.31 169 GLU A C 1
ATOM 1300 O O . GLU A 1 169 ? 5.459 -14.369 5.352 1.00 77.31 169 GLU A O 1
ATOM 1305 N N . LEU A 1 170 ? 4.068 -16.128 5.207 1.00 84.56 170 LEU A N 1
ATOM 1306 C CA . LEU A 1 170 ? 2.967 -15.368 4.616 1.00 84.56 170 LEU A CA 1
ATOM 1307 C C . LEU A 1 170 ? 2.476 -14.270 5.565 1.00 84.56 170 LEU A C 1
ATOM 1309 O O . LEU A 1 170 ? 2.245 -13.143 5.132 1.00 84.56 170 LEU A O 1
ATOM 1313 N N . ALA A 1 171 ? 2.326 -14.580 6.853 1.00 82.75 171 ALA A N 1
ATOM 1314 C CA . ALA A 1 171 ? 1.874 -13.628 7.856 1.00 82.75 171 ALA A CA 1
ATOM 1315 C C . ALA A 1 171 ? 2.847 -12.450 7.996 1.00 82.75 171 ALA A C 1
ATOM 1317 O O . ALA A 1 171 ? 2.394 -11.307 8.007 1.00 82.75 171 ALA A O 1
ATOM 1318 N N . MET A 1 172 ? 4.162 -12.698 8.019 1.00 78.12 172 MET A N 1
ATOM 1319 C CA . MET A 1 172 ? 5.169 -11.631 8.034 1.00 78.12 172 MET A CA 1
ATOM 1320 C C . MET A 1 172 ? 5.120 -10.780 6.767 1.00 78.12 172 MET A C 1
ATOM 1322 O O . MET A 1 172 ? 5.213 -9.554 6.840 1.00 78.12 172 MET A O 1
ATOM 1326 N N . GLN A 1 173 ? 4.937 -11.397 5.598 1.00 81.19 173 GLN A N 1
ATOM 1327 C CA . GLN A 1 173 ? 4.842 -10.648 4.350 1.00 81.19 173 GLN A CA 1
ATOM 1328 C C . GLN A 1 173 ? 3.582 -9.775 4.304 1.00 81.19 173 GLN A C 1
ATOM 1330 O O . GLN A 1 173 ? 3.647 -8.597 3.951 1.00 81.19 173 GLN A O 1
ATOM 1335 N N . LEU A 1 174 ? 2.430 -10.335 4.675 1.00 84.31 174 LEU A N 1
ATOM 1336 C CA . LEU A 1 174 ? 1.172 -9.598 4.751 1.00 84.31 174 LEU A CA 1
ATOM 1337 C C . LEU A 1 174 ? 1.253 -8.489 5.796 1.00 84.31 174 LEU A C 1
ATOM 1339 O O . LEU A 1 174 ? 0.789 -7.380 5.534 1.00 84.31 174 LEU A O 1
ATOM 1343 N N . HIS A 1 175 ? 1.881 -8.756 6.942 1.00 80.50 175 HIS A N 1
ATOM 1344 C CA . HIS A 1 175 ? 2.137 -7.744 7.956 1.00 80.50 175 HIS A CA 1
ATOM 1345 C C . HIS A 1 175 ? 3.007 -6.626 7.389 1.00 80.50 175 HIS A C 1
ATOM 1347 O O . HIS A 1 175 ? 2.614 -5.469 7.449 1.00 80.50 175 HIS A O 1
ATOM 1353 N N . THR A 1 176 ? 4.120 -6.960 6.735 1.00 75.06 176 THR A N 1
ATOM 1354 C CA . THR A 1 176 ? 4.994 -5.990 6.064 1.00 75.06 176 THR A CA 1
ATOM 1355 C C . THR A 1 176 ? 4.201 -5.143 5.075 1.00 75.06 176 THR A C 1
ATOM 1357 O O . THR A 1 176 ? 4.360 -3.925 5.030 1.00 75.06 176 THR A O 1
ATOM 1360 N N . TRP A 1 177 ? 3.304 -5.746 4.294 1.00 81.06 177 TRP A N 1
ATOM 1361 C CA . TRP A 1 177 ? 2.456 -4.996 3.378 1.00 81.06 177 TRP A CA 1
ATOM 1362 C C . TRP A 1 177 ? 1.507 -4.052 4.116 1.00 81.06 177 TRP A C 1
ATOM 1364 O O . TRP A 1 177 ? 1.500 -2.861 3.819 1.00 81.06 177 TRP A O 1
ATOM 1374 N N . VAL A 1 178 ? 0.769 -4.520 5.118 1.00 75.94 178 VAL A N 1
ATOM 1375 C CA . VAL A 1 178 ? -0.135 -3.681 5.926 1.00 75.94 178 VAL A CA 1
ATOM 1376 C C . VAL A 1 178 ? 0.631 -2.541 6.624 1.00 75.94 178 VAL A C 1
ATOM 1378 O O . VAL A 1 178 ? 0.262 -1.363 6.528 1.00 75.94 178 VAL A O 1
ATOM 1381 N N . THR A 1 179 ? 1.785 -2.851 7.207 1.00 66.25 179 THR A N 1
ATOM 1382 C CA . THR A 1 179 ? 2.705 -1.914 7.867 1.00 66.25 179 THR A CA 1
ATOM 1383 C C . THR A 1 179 ? 3.391 -0.962 6.886 1.00 66.25 179 THR A C 1
ATOM 1385 O O . THR A 1 179 ? 3.830 0.111 7.283 1.00 66.25 179 THR A O 1
ATOM 1388 N N . ASN A 1 180 ? 3.339 -1.221 5.582 1.00 64.19 180 ASN A N 1
ATOM 1389 C CA . ASN A 1 180 ? 3.757 -0.278 4.541 1.00 64.19 180 ASN A CA 1
ATOM 1390 C C . ASN A 1 180 ? 2.577 0.344 3.769 1.00 64.19 180 ASN A C 1
ATOM 1392 O O . ASN A 1 180 ? 2.776 0.956 2.714 1.00 64.19 180 ASN A O 1
ATOM 1396 N N . PHE A 1 181 ? 1.342 0.195 4.272 1.00 65.44 181 PHE A N 1
ATOM 1397 C CA . PHE A 1 181 ? 0.097 0.606 3.600 1.00 65.44 181 PHE A CA 1
ATOM 1398 C C . PHE A 1 181 ? -0.048 0.023 2.181 1.00 65.44 181 PHE A C 1
ATOM 1400 O O . PHE A 1 181 ? -0.658 0.622 1.298 1.00 65.44 181 PHE A O 1
ATOM 1407 N N . ARG A 1 182 ? 0.532 -1.154 1.944 1.00 72.56 182 ARG A N 1
ATOM 1408 C CA . ARG A 1 182 ? 0.506 -1.905 0.685 1.00 72.56 182 ARG A CA 1
ATOM 1409 C C . ARG A 1 182 ? -0.724 -2.806 0.573 1.00 72.56 182 ARG A C 1
ATOM 1411 O O . ARG A 1 182 ? -0.624 -3.995 0.268 1.00 72.56 182 ARG A O 1
ATOM 1418 N N . PHE A 1 183 ? -1.904 -2.241 0.816 1.00 77.56 183 PHE A N 1
ATOM 1419 C CA . PHE A 1 183 ? -3.170 -2.956 0.625 1.00 77.56 183 PHE A CA 1
ATOM 1420 C C . PHE A 1 183 ? -3.417 -3.302 -0.856 1.00 77.56 183 PHE A C 1
ATOM 1422 O O . PHE A 1 183 ? -4.100 -4.281 -1.153 1.00 77.56 183 PHE A O 1
ATOM 1429 N N . ASP A 1 184 ? -2.780 -2.575 -1.782 1.00 72.25 184 ASP A N 1
ATOM 1430 C CA . ASP A 1 184 ? -2.729 -2.874 -3.221 1.00 72.25 184 ASP A CA 1
ATOM 1431 C C . ASP A 1 184 ? -2.192 -4.279 -3.503 1.00 72.25 184 ASP A C 1
ATOM 1433 O O . ASP A 1 184 ? -2.700 -4.996 -4.358 1.00 72.25 184 ASP A O 1
ATOM 1437 N N . LYS A 1 185 ? -1.164 -4.711 -2.769 1.00 81.81 185 LYS A N 1
ATOM 1438 C CA . LYS A 1 185 ? -0.588 -6.043 -2.970 1.00 81.81 185 LYS A CA 1
ATOM 1439 C C . LYS A 1 185 ? -1.579 -7.121 -2.553 1.00 81.81 185 LYS A C 1
ATOM 1441 O O . LYS A 1 185 ? -1.822 -8.042 -3.325 1.00 81.81 185 LYS A O 1
ATOM 1446 N N . ILE A 1 186 ? -2.200 -6.961 -1.386 1.00 86.69 186 ILE A N 1
ATOM 1447 C CA . ILE A 1 186 ? -3.207 -7.900 -0.875 1.00 86.69 186 ILE A CA 1
ATOM 1448 C C . ILE A 1 186 ? -4.392 -7.989 -1.838 1.00 86.69 186 ILE A C 1
ATOM 1450 O O . ILE A 1 186 ? -4.794 -9.088 -2.216 1.00 86.69 186 ILE A O 1
ATOM 1454 N N . THR A 1 187 ? -4.926 -6.845 -2.269 1.00 83.88 187 THR A N 1
ATOM 1455 C CA . THR A 1 187 ? -6.053 -6.792 -3.211 1.00 83.88 187 THR A CA 1
ATOM 1456 C C . THR A 1 187 ? -5.696 -7.423 -4.553 1.00 83.88 187 THR A C 1
ATOM 1458 O O . THR A 1 187 ? -6.431 -8.286 -5.004 1.00 83.88 187 THR A O 1
ATOM 1461 N N . ASN A 1 188 ? -4.541 -7.115 -5.145 1.00 82.38 188 ASN A N 1
ATOM 1462 C CA . ASN A 1 188 ? -4.135 -7.701 -6.428 1.00 82.38 188 ASN A CA 1
ATOM 1463 C C . ASN A 1 188 ? -4.004 -9.232 -6.378 1.00 82.38 188 ASN A C 1
ATOM 1465 O O . ASN A 1 188 ? -4.526 -9.913 -7.257 1.00 82.38 188 ASN A O 1
ATOM 1469 N N . TYR A 1 189 ? -3.353 -9.783 -5.345 1.00 86.81 189 TYR A N 1
ATOM 1470 C CA . TYR A 1 189 ? -3.236 -11.239 -5.201 1.00 86.81 189 TYR A CA 1
ATOM 1471 C C . TYR A 1 189 ? -4.595 -11.901 -4.951 1.00 86.81 189 TYR A C 1
ATOM 1473 O O . TYR A 1 189 ? -4.889 -12.943 -5.530 1.00 86.81 189 TYR A O 1
ATOM 1481 N N . THR A 1 190 ? -5.443 -11.303 -4.113 1.00 88.88 190 THR A N 1
ATOM 1482 C CA . THR A 1 190 ? -6.757 -11.880 -3.788 1.00 88.88 190 THR A CA 1
ATOM 1483 C C . THR A 1 190 ? -7.760 -11.767 -4.937 1.00 88.88 190 THR A C 1
ATOM 1485 O O . THR A 1 190 ? -8.490 -12.724 -5.166 1.00 88.88 190 THR A O 1
ATOM 1488 N N . THR A 1 191 ? -7.773 -10.674 -5.707 1.00 83.44 191 THR A N 1
ATOM 1489 C CA . THR A 1 191 ? -8.634 -10.512 -6.897 1.00 83.44 191 THR A CA 1
ATOM 1490 C C . THR A 1 191 ? -8.329 -11.566 -7.960 1.00 83.44 191 THR A C 1
ATOM 1492 O O . THR A 1 191 ? -9.253 -12.177 -8.495 1.00 83.44 191 THR A O 1
ATOM 1495 N N . ASP A 1 192 ? -7.041 -11.803 -8.233 1.00 81.88 192 ASP A N 1
ATOM 1496 C CA . ASP A 1 192 ? -6.581 -12.810 -9.197 1.00 81.88 192 ASP A CA 1
ATOM 1497 C C . ASP A 1 192 ? -6.992 -14.232 -8.772 1.00 81.88 192 ASP A C 1
ATOM 1499 O O . ASP A 1 192 ? -7.458 -15.026 -9.584 1.00 81.88 192 ASP A O 1
ATOM 1503 N N . ILE A 1 193 ? -6.899 -14.537 -7.475 1.00 85.00 193 ILE A N 1
ATOM 1504 C CA . ILE A 1 193 ? -7.229 -15.860 -6.924 1.00 85.00 193 ILE A CA 1
ATOM 1505 C C . ILE A 1 193 ? -8.745 -16.088 -6.814 1.00 85.00 193 ILE A C 1
ATOM 1507 O O . ILE A 1 193 ? -9.218 -17.200 -7.048 1.00 85.00 193 ILE A O 1
ATOM 1511 N N . LEU A 1 194 ? -9.516 -15.056 -6.464 1.00 84.50 194 LEU A N 1
ATOM 1512 C CA . LEU A 1 194 ? -10.976 -15.132 -6.332 1.00 84.50 194 LEU A CA 1
ATOM 1513 C C . LEU A 1 194 ? -11.705 -15.035 -7.684 1.00 84.50 194 LEU A C 1
ATOM 1515 O O . LEU A 1 194 ? -12.915 -15.249 -7.735 1.00 84.50 194 LEU A O 1
ATOM 1519 N N . GLY A 1 195 ? -10.993 -14.724 -8.774 1.00 76.00 195 GLY A N 1
ATOM 1520 C CA . GLY A 1 195 ? -11.574 -14.595 -10.112 1.00 76.00 195 GLY A CA 1
ATOM 1521 C C . GLY A 1 195 ? -12.530 -13.405 -10.248 1.00 76.00 195 GLY A C 1
ATOM 1522 O O . GLY A 1 195 ? -13.521 -13.499 -10.966 1.00 76.00 195 GLY A O 1
ATOM 1523 N N . LEU A 1 196 ? -12.258 -12.306 -9.538 1.00 72.12 196 LEU A N 1
ATOM 1524 C CA . LEU A 1 196 ? -13.100 -11.099 -9.492 1.00 72.12 196 LEU A CA 1
ATOM 1525 C C . LEU A 1 196 ? -12.742 -10.065 -10.586 1.00 72.12 196 LEU A C 1
ATOM 1527 O O . LEU A 1 196 ? -12.894 -8.863 -10.364 1.00 72.12 196 LEU A O 1
ATOM 1531 N N . THR A 1 197 ? -12.233 -10.518 -11.736 1.00 50.53 197 THR A N 1
ATOM 1532 C CA . THR A 1 197 ? -11.831 -9.671 -12.875 1.00 50.53 197 THR A CA 1
ATOM 1533 C C . THR A 1 197 ? -12.993 -9.089 -13.673 1.00 50.53 197 THR A C 1
ATOM 1535 O O . THR A 1 197 ? -14.031 -9.767 -13.845 1.00 50.53 197 THR A O 1
#

Secondary structure (DSSP, 8-state):
-HHHHHHHHHHHHHHHHHHHHHHHHHHHHHHHHHHHHHHHHHHHHHHHHHHHS-TT--HHHHHHHHHHHHHHHHHHHHHHHHHHHHHHHTT----------S---GGG----SS-----------HHHHHHHHHTS-HHHHHHHHHHHHTT-HHHHHHHHHTTTTT-HHHHHHHHHHHHTT-HHHHHHHHHHHHT--

Organism: NCBI:txid2304604